Protein AF-A0A317JUU5-F1 (afdb_monomer)

Mean predicted aligned error: 4.16 Å

Solvent-accessible surface area (backbone atoms only — not comparable to full-atom values): 13204 Å² total; per-residue (Å²): 135,85,75,76,88,76,66,63,42,87,88,64,74,76,73,45,77,75,42,81,42,91,98,78,50,71,51,64,58,33,68,69,57,41,52,50,47,73,68,35,84,47,39,35,55,66,60,44,61,77,44,62,86,51,28,52,47,19,38,42,39,46,15,35,92,23,33,45,85,91,53,21,64,66,34,40,47,53,40,50,59,64,52,69,77,58,55,70,67,58,54,49,52,53,37,49,57,53,48,50,60,52,51,77,70,29,74,96,62,73,60,55,52,77,67,38,27,59,32,41,62,38,26,51,51,29,46,74,71,47,29,77,50,23,71,73,39,30,67,29,41,51,38,30,41,75,31,64,58,90,88,51,54,72,70,46,41,58,48,10,20,55,20,38,41,52,50,56,73,32,40,60,93,60,61,70,60,56,44,27,22,56,54,41,51,49,33,63,44,36,62,41,50,17,40,40,46,52,58,43,60,76,44,57,87,77,43,60,86,87,60,53,67,68,60,55,51,50,52,35,48,73,37,40,42,55,72,82,76,86,75,64,40,80,57,132

Secondary structure (DSSP, 8-state):
-PPP-PPPPTTPPPP-S-EEETTTEEE--SHHHHHHHHH-TTEEPPPPPP--TTSHHHHHHHSGGG--HHHHHHHHHHHHHHHHT--HHHHHHHHHHHHHHHHHHSTT---IIIIIITTHHHHHHHHHTT-S-HHHHHHHHHHHHHTTSTT--HHHHHHHHHHHHHHHHHSPS--HHHHHHHHHHHHHHHHHHHHHHHHHHHHHTTS-TTS-HHHHHHHHHHHS-S------EE--

Structure (mmCIF, N/CA/C/O backbone):
data_AF-A0A317JUU5-F1
#
_entry.id   AF-A0A317JUU5-F1
#
loop_
_atom_site.group_PDB
_atom_site.id
_atom_site.type_symbol
_atom_site.label_atom_id
_atom_site.label_alt_id
_atom_site.label_comp_id
_atom_site.label_asym_id
_atom_site.label_entity_id
_atom_site.label_seq_id
_atom_site.pdbx_PDB_ins_code
_atom_site.Cartn_x
_atom_site.Cartn_y
_atom_site.Cartn_z
_atom_site.occupancy
_atom_site.B_iso_or_equiv
_atom_site.auth_seq_id
_atom_site.auth_comp_id
_atom_site.auth_asym_id
_atom_site.auth_atom_id
_atom_site.pdbx_PDB_model_num
ATOM 1 N N . MET A 1 1 ? -31.212 -11.042 9.988 1.00 54.69 1 MET A N 1
ATOM 2 C CA . MET A 1 1 ? -30.231 -9.967 10.254 1.00 54.69 1 MET A CA 1
ATOM 3 C C . MET A 1 1 ? -29.969 -9.266 8.933 1.00 54.69 1 MET A C 1
ATOM 5 O O . MET A 1 1 ? -29.718 -9.971 7.965 1.00 54.69 1 MET A O 1
ATOM 9 N N . SER A 1 2 ? -30.119 -7.942 8.847 1.00 64.50 2 SER A N 1
ATOM 10 C CA . SER A 1 2 ? -29.893 -7.223 7.585 1.00 64.50 2 SER A CA 1
ATOM 11 C C . SER A 1 2 ? -28.465 -6.692 7.558 1.00 64.50 2 SER A C 1
ATOM 13 O O . SER A 1 2 ? -28.100 -5.877 8.401 1.00 64.50 2 SER A O 1
ATOM 15 N N . TRP A 1 3 ? -27.663 -7.175 6.612 1.00 71.88 3 TRP A N 1
ATOM 16 C CA . TRP A 1 3 ? -26.334 -6.636 6.320 1.00 71.88 3 TRP A CA 1
ATOM 17 C C . TRP A 1 3 ? -26.462 -5.182 5.836 1.00 71.88 3 TRP A C 1
ATOM 19 O O . TRP A 1 3 ? -27.463 -4.869 5.175 1.00 71.88 3 TRP A O 1
ATOM 29 N N . PRO A 1 4 ? -25.502 -4.283 6.121 1.00 71.88 4 PRO A N 1
ATOM 30 C CA . PRO A 1 4 ? -25.498 -2.978 5.477 1.00 71.88 4 PRO A CA 1
ATOM 31 C C . PRO A 1 4 ? -25.418 -3.162 3.955 1.00 71.88 4 PRO A C 1
ATOM 33 O O . PRO A 1 4 ? -24.579 -3.908 3.450 1.00 71.88 4 PRO A O 1
ATOM 36 N N . LEU A 1 5 ? -26.299 -2.482 3.216 1.00 81.94 5 LEU A N 1
ATOM 37 C CA . LEU A 1 5 ? -26.213 -2.430 1.758 1.00 81.94 5 LEU A CA 1
ATOM 38 C C . LEU A 1 5 ? -25.008 -1.568 1.373 1.00 81.94 5 LEU A C 1
ATOM 40 O O . LEU A 1 5 ? -25.044 -0.340 1.459 1.00 81.94 5 LEU A O 1
ATOM 44 N N . ILE A 1 6 ? -23.931 -2.226 0.956 1.00 83.25 6 ILE A N 1
ATOM 45 C CA . ILE A 1 6 ? -22.737 -1.567 0.436 1.00 83.25 6 ILE A CA 1
ATOM 46 C C . ILE A 1 6 ? -22.923 -1.397 -1.074 1.00 83.25 6 ILE A C 1
ATOM 48 O O . ILE A 1 6 ? -23.159 -2.358 -1.804 1.00 83.25 6 ILE A O 1
ATOM 52 N N . ALA A 1 7 ? -22.857 -0.157 -1.553 1.00 82.88 7 ALA A N 1
ATOM 53 C CA . ALA A 1 7 ? -22.867 0.116 -2.984 1.00 82.88 7 ALA A CA 1
ATOM 54 C C . ALA A 1 7 ? -21.461 -0.108 -3.570 1.00 82.88 7 ALA A C 1
ATOM 56 O O . ALA A 1 7 ? -20.470 0.160 -2.879 1.00 82.88 7 ALA A O 1
ATOM 57 N N . PRO A 1 8 ? -21.349 -0.542 -4.839 1.00 82.81 8 PRO A N 1
ATOM 58 C CA . PRO A 1 8 ? -20.074 -0.530 -5.541 1.00 82.81 8 PRO A CA 1
ATOM 59 C C . PRO A 1 8 ? -19.427 0.859 -5.515 1.00 82.81 8 PRO A C 1
ATOM 61 O O . PRO A 1 8 ? -20.128 1.876 -5.485 1.00 82.81 8 PRO A O 1
ATOM 64 N N . ALA A 1 9 ? -18.095 0.918 -5.565 1.00 84.19 9 ALA A N 1
ATOM 65 C CA . ALA A 1 9 ? -17.398 2.195 -5.684 1.00 84.19 9 ALA A CA 1
ATOM 66 C C . ALA A 1 9 ? -17.913 2.997 -6.898 1.00 84.19 9 ALA A C 1
ATOM 68 O O . ALA A 1 9 ? -18.157 2.407 -7.957 1.00 84.19 9 ALA A O 1
ATOM 69 N N . PRO A 1 10 ? -18.037 4.333 -6.787 1.00 83.81 10 PRO A N 1
ATOM 70 C CA . PRO A 1 10 ? -18.335 5.180 -7.933 1.00 83.81 10 PRO A CA 1
ATOM 71 C C . PRO A 1 10 ? -17.376 4.900 -9.092 1.00 83.81 10 PRO A C 1
ATOM 73 O O . PRO A 1 10 ? -16.193 4.601 -8.877 1.00 83.81 10 PRO A O 1
ATOM 76 N N . ASP A 1 11 ? -17.905 4.990 -10.311 1.00 86.12 11 ASP A N 1
ATOM 77 C CA . ASP A 1 11 ? -17.185 4.749 -11.567 1.00 86.12 11 ASP A CA 1
ATOM 78 C C . ASP A 1 11 ? -16.677 3.310 -11.754 1.00 86.12 11 ASP A C 1
ATOM 80 O O . ASP A 1 11 ? -15.844 3.056 -12.626 1.00 86.12 11 ASP A O 1
ATOM 84 N N . THR A 1 12 ? -17.165 2.348 -10.959 1.00 84.75 12 THR A N 1
ATOM 85 C CA . THR A 1 12 ? -16.900 0.928 -11.222 1.00 84.75 12 THR A CA 1
ATOM 86 C C . THR A 1 12 ? -17.540 0.557 -12.562 1.00 84.75 12 THR A C 1
ATOM 88 O O . THR A 1 12 ? -18.761 0.672 -12.698 1.00 84.75 12 THR A O 1
ATOM 91 N N . PRO A 1 13 ? -16.755 0.132 -13.567 1.00 85.62 13 PRO A N 1
ATOM 92 C CA . PRO A 1 13 ? -17.302 -0.207 -14.870 1.00 85.62 13 PRO A CA 1
ATOM 93 C C . PRO A 1 13 ? -18.208 -1.441 -14.759 1.00 85.62 13 PRO A C 1
ATOM 95 O O . PRO A 1 13 ? -17.945 -2.324 -13.937 1.00 85.62 13 PRO A O 1
ATOM 98 N N . PRO A 1 14 ? -19.254 -1.551 -15.596 1.00 88.06 14 PRO A N 1
ATOM 99 C CA . PRO A 1 14 ? -20.063 -2.757 -15.631 1.00 88.06 14 PRO A CA 1
ATOM 100 C C . PRO A 1 14 ? -19.197 -3.967 -16.005 1.00 88.06 14 PRO A C 1
ATOM 102 O O . PRO A 1 14 ? -18.319 -3.902 -16.874 1.00 88.06 14 PRO A O 1
ATOM 105 N N . CYS A 1 15 ? -19.462 -5.097 -15.353 1.00 91.31 15 CYS A N 1
ATOM 106 C CA . CYS A 1 15 ? -18.846 -6.365 -15.721 1.00 91.31 15 CYS A CA 1
ATOM 107 C C . CYS A 1 15 ? -19.286 -6.760 -17.138 1.00 91.31 15 CYS A C 1
ATOM 109 O O . CYS A 1 15 ? -20.479 -6.852 -17.424 1.00 91.31 15 CYS A O 1
ATOM 111 N N . GLY A 1 16 ? -18.328 -7.032 -18.020 1.00 94.06 16 GLY A N 1
ATOM 112 C CA . GLY A 1 16 ? -18.577 -7.291 -19.434 1.00 94.06 16 GLY A CA 1
ATOM 113 C C . GLY A 1 16 ? -17.424 -8.045 -20.099 1.00 94.06 16 GLY A C 1
ATOM 114 O O . GLY A 1 16 ? -16.395 -8.277 -19.460 1.00 94.06 16 GLY A O 1
ATOM 115 N N . PRO A 1 17 ? -17.602 -8.487 -21.357 1.00 95.25 17 PRO A N 1
ATOM 116 C CA . PRO A 1 17 ? -16.508 -9.082 -22.121 1.00 95.25 17 PRO A CA 1
ATOM 117 C C . PRO A 1 17 ? -15.354 -8.074 -22.295 1.00 95.25 17 PRO A C 1
ATOM 119 O O . PRO A 1 17 ? -15.594 -6.869 -22.180 1.00 95.25 17 PRO A O 1
ATOM 122 N N . PRO A 1 18 ? -14.122 -8.532 -22.592 1.00 95.81 18 PRO A N 1
ATOM 123 C CA . PRO A 1 18 ? -12.998 -7.639 -22.850 1.00 95.81 18 PRO A CA 1
ATOM 124 C C . PRO A 1 18 ? -13.327 -6.589 -23.917 1.00 95.81 18 PRO A C 1
ATOM 126 O O . PRO A 1 18 ? -13.826 -6.919 -24.993 1.00 95.81 18 PRO A O 1
ATOM 129 N N . VAL A 1 19 ? -13.028 -5.324 -23.620 1.00 96.00 19 VAL A N 1
ATOM 130 C CA . VAL A 1 19 ? -13.284 -4.188 -24.516 1.00 96.00 19 VAL A CA 1
ATOM 131 C C . VAL A 1 19 ? -11.959 -3.656 -25.038 1.00 96.00 19 VAL A C 1
ATOM 133 O O . VAL A 1 19 ? -11.078 -3.304 -24.254 1.00 96.00 19 VAL A O 1
ATOM 136 N N . SER A 1 20 ? -11.817 -3.581 -26.361 1.00 94.94 20 SER A N 1
ATOM 137 C CA . SER A 1 20 ? -10.660 -2.951 -26.993 1.00 94.94 20 SER A CA 1
ATOM 138 C C . SER A 1 20 ? -10.810 -1.430 -26.989 1.00 94.94 20 SER A C 1
ATOM 140 O O . SER A 1 20 ? -11.856 -0.892 -27.352 1.00 94.94 20 SER A O 1
ATOM 142 N N . HIS A 1 21 ? -9.743 -0.742 -26.603 1.00 93.50 21 HIS A N 1
ATOM 143 C CA . HIS A 1 21 ? -9.610 0.703 -26.656 1.00 93.50 21 HIS A CA 1
ATOM 144 C C . HIS A 1 21 ? -8.484 1.052 -27.639 1.00 93.50 21 HIS A C 1
ATOM 146 O O . HIS A 1 21 ? -7.302 0.854 -27.318 1.00 93.50 21 HIS A O 1
ATOM 152 N N . PRO A 1 22 ? -8.823 1.553 -28.842 1.00 91.81 22 PRO A N 1
ATOM 153 C CA . PRO A 1 22 ? -7.832 1.911 -29.849 1.00 91.81 22 PRO A CA 1
ATOM 154 C C . PRO A 1 22 ? -6.751 2.835 -29.277 1.00 91.81 22 PRO A C 1
ATOM 156 O O . PRO A 1 22 ? -7.051 3.856 -28.662 1.00 91.81 22 PRO A O 1
ATOM 159 N N . GLY A 1 23 ? -5.485 2.455 -29.453 1.00 84.81 23 GLY A N 1
ATOM 160 C CA . GLY A 1 23 ? -4.330 3.238 -29.004 1.00 84.81 23 GLY A CA 1
ATOM 161 C C . GLY A 1 23 ? -3.955 3.111 -27.521 1.00 84.81 23 GLY A C 1
ATOM 162 O O . GLY A 1 23 ? -2.889 3.594 -27.148 1.00 84.81 23 GLY A O 1
ATOM 163 N N . THR A 1 24 ? -4.756 2.449 -26.673 1.00 86.50 24 THR A N 1
ATOM 164 C CA . THR A 1 24 ? -4.450 2.311 -25.231 1.00 86.50 24 THR A CA 1
ATOM 165 C C . THR A 1 24 ? -4.405 0.869 -24.726 1.00 86.50 24 THR A C 1
ATOM 167 O O . THR A 1 24 ? -3.630 0.583 -23.810 1.00 86.50 24 THR A O 1
ATOM 170 N N . GLY A 1 25 ? -5.161 -0.056 -25.330 1.00 92.69 25 GLY A N 1
ATOM 171 C CA . GLY A 1 25 ? -5.113 -1.484 -25.005 1.00 92.69 25 GLY A CA 1
ATOM 172 C C . GLY A 1 25 ? -6.495 -2.103 -24.818 1.00 92.69 25 GLY A C 1
ATOM 173 O O . GLY A 1 25 ? -7.400 -1.850 -25.604 1.00 92.69 25 GLY A O 1
ATOM 174 N N . TRP A 1 26 ? -6.651 -2.937 -23.790 1.00 94.94 26 TRP A N 1
ATOM 175 C CA . TRP A 1 26 ? -7.902 -3.628 -23.473 1.00 94.94 26 TRP A CA 1
ATOM 176 C C . TRP A 1 26 ? -8.316 -3.366 -22.026 1.00 94.94 26 TRP A C 1
ATOM 178 O O . 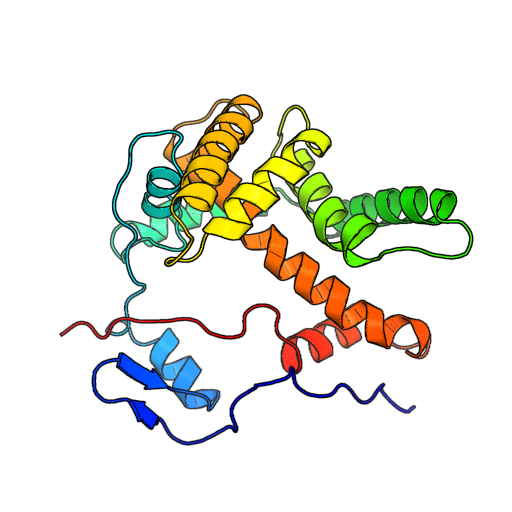TRP A 1 26 ? -7.467 -3.351 -21.134 1.00 94.94 26 TRP A O 1
ATOM 188 N N . SER A 1 27 ? -9.619 -3.219 -21.797 1.00 95.31 27 SER A N 1
ATOM 189 C CA . SER A 1 27 ? -10.224 -3.275 -20.465 1.00 95.31 27 SER A CA 1
ATOM 190 C C . SER A 1 27 ? -10.836 -4.650 -20.236 1.00 95.31 27 SER A C 1
ATOM 192 O O . SER A 1 27 ? -11.546 -5.172 -21.095 1.00 95.31 27 SER A O 1
ATOM 194 N N . VAL A 1 28 ? -10.579 -5.224 -19.062 1.00 96.25 28 VAL A N 1
ATOM 195 C CA . VAL A 1 28 ? -11.043 -6.558 -18.668 1.00 96.25 28 VAL A CA 1
ATOM 196 C C . VAL A 1 28 ? -11.704 -6.450 -17.296 1.00 96.25 28 VAL A C 1
ATOM 198 O O . VAL A 1 28 ? -11.055 -6.019 -16.345 1.00 96.25 28 VAL A O 1
ATOM 201 N N . THR A 1 29 ? -12.993 -6.794 -17.197 1.00 95.19 29 THR A N 1
ATOM 202 C CA . THR A 1 29 ? -13.796 -6.561 -15.975 1.00 95.19 29 THR A CA 1
ATOM 203 C C . THR A 1 29 ? -14.462 -7.814 -15.403 1.00 95.19 29 THR A C 1
ATOM 205 O O . THR A 1 29 ? -14.814 -7.830 -14.226 1.00 95.19 29 THR A O 1
ATOM 208 N N . ARG A 1 30 ? -14.610 -8.900 -16.176 1.00 95.25 30 ARG A N 1
ATOM 209 C CA . ARG A 1 30 ? -15.073 -10.197 -15.653 1.00 95.25 30 ARG A CA 1
ATOM 210 C C . ARG A 1 30 ? -13.984 -10.861 -14.818 1.00 95.25 30 ARG A C 1
ATOM 212 O O . ARG A 1 30 ? -12.845 -10.956 -15.260 1.00 95.25 30 ARG A O 1
ATOM 219 N N . HIS A 1 31 ? -14.358 -11.399 -13.657 1.00 94.12 31 HIS A N 1
ATOM 220 C CA . HIS A 1 31 ? -13.436 -12.094 -12.752 1.00 94.12 31 HIS A CA 1
ATOM 221 C C . HIS A 1 31 ? -12.604 -13.172 -13.466 1.00 94.12 31 HIS A C 1
ATOM 223 O O . HIS A 1 31 ? -11.389 -13.207 -13.313 1.00 94.12 31 HIS A O 1
ATOM 229 N N . THR A 1 32 ? -13.242 -14.011 -14.289 1.00 96.44 32 THR A N 1
ATOM 230 C CA . THR A 1 32 ? -12.571 -15.088 -15.039 1.00 96.44 32 THR A CA 1
ATOM 231 C C . THR A 1 32 ? -11.479 -14.553 -15.960 1.00 96.44 32 THR A C 1
ATOM 233 O O . THR A 1 32 ? -10.369 -15.075 -15.970 1.00 96.44 32 THR A O 1
ATOM 236 N N . ASP A 1 33 ? -11.781 -13.478 -16.685 1.00 96.88 33 ASP A N 1
ATOM 237 C CA . ASP A 1 33 ? -10.895 -12.896 -17.688 1.00 96.88 33 ASP A CA 1
ATOM 238 C C . ASP A 1 33 ? -9.754 -12.126 -17.008 1.00 96.88 33 ASP A C 1
ATOM 240 O O . ASP A 1 33 ? -8.604 -12.209 -17.435 1.00 96.88 33 ASP A O 1
ATOM 244 N N . VAL A 1 34 ? -10.044 -11.437 -15.896 1.00 96.31 34 VAL A N 1
ATOM 245 C CA . VAL A 1 34 ? -9.023 -10.805 -15.049 1.00 96.31 34 VAL A CA 1
ATOM 246 C C . VAL A 1 34 ? -8.066 -11.863 -14.500 1.00 96.31 34 VAL A C 1
ATOM 248 O O . VAL A 1 34 ? -6.855 -11.700 -14.622 1.00 96.31 34 VAL A O 1
ATOM 251 N N . CYS A 1 35 ? -8.574 -12.965 -13.939 1.00 97.19 35 CYS A N 1
ATOM 252 C CA . CYS A 1 35 ? -7.736 -14.062 -13.455 1.00 97.19 35 CYS A CA 1
ATOM 253 C C . CYS A 1 35 ? -6.881 -14.668 -14.573 1.00 97.19 35 CYS A C 1
ATOM 255 O O . CYS A 1 35 ? -5.695 -14.907 -14.352 1.00 97.19 35 CYS A O 1
ATOM 257 N N . ALA A 1 36 ? -7.448 -14.865 -15.767 1.00 96.94 36 ALA A N 1
ATOM 258 C CA . ALA A 1 36 ? -6.712 -15.376 -16.918 1.00 96.94 36 ALA A CA 1
ATOM 259 C C . ALA A 1 36 ? -5.552 -14.443 -17.306 1.00 96.94 36 ALA A C 1
ATOM 261 O O . ALA A 1 36 ? -4.420 -14.899 -17.427 1.00 96.94 36 ALA A O 1
ATOM 262 N N . VAL A 1 37 ? -5.799 -13.132 -17.404 1.00 96.50 37 VAL A N 1
ATOM 263 C CA . VAL A 1 37 ? -4.759 -12.129 -17.701 1.00 96.50 37 VAL A CA 1
ATOM 264 C C . VAL A 1 37 ? -3.694 -12.060 -16.605 1.00 96.50 37 VAL A C 1
ATOM 266 O O . VAL A 1 37 ? -2.516 -11.901 -16.903 1.00 96.50 37 VAL A O 1
ATOM 269 N N . LEU A 1 38 ? -4.077 -12.163 -15.329 1.00 95.12 38 LEU A N 1
ATOM 270 C CA . LEU A 1 38 ? -3.127 -12.101 -14.214 1.00 95.12 38 LEU A CA 1
ATOM 271 C C . LEU A 1 38 ? -2.245 -13.352 -14.097 1.00 95.12 38 LEU A C 1
ATOM 273 O O . LEU A 1 38 ? -1.152 -13.249 -13.541 1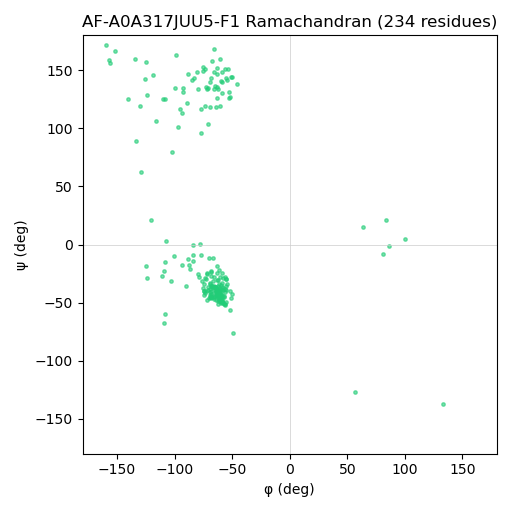.00 95.12 38 LEU A O 1
ATOM 277 N N . ALA A 1 39 ? -2.717 -14.499 -14.587 1.00 95.12 39 ALA A N 1
ATOM 278 C CA . ALA A 1 39 ? -1.987 -15.764 -14.579 1.00 95.12 39 ALA A CA 1
ATOM 279 C C . ALA A 1 39 ? -1.189 -16.021 -15.870 1.00 95.12 39 ALA A C 1
ATOM 281 O O . ALA A 1 39 ? -0.296 -16.867 -15.865 1.00 95.12 39 ALA A O 1
ATOM 282 N N . ASP A 1 40 ? -1.497 -15.323 -16.969 1.00 94.81 40 ASP A N 1
ATOM 283 C CA . ASP A 1 40 ? -0.810 -15.507 -18.248 1.00 94.81 40 ASP A CA 1
ATOM 284 C C . ASP A 1 40 ? 0.608 -14.900 -18.203 1.00 94.81 40 ASP A C 1
ATOM 286 O O . ASP A 1 40 ? 0.747 -13.684 -18.034 1.00 94.81 40 ASP A O 1
ATOM 290 N N . PRO A 1 41 ? 1.681 -15.693 -18.399 1.00 90.62 41 PRO A N 1
ATOM 291 C CA . PRO A 1 41 ? 3.052 -15.182 -18.392 1.00 90.62 41 PRO A CA 1
ATOM 292 C C . PRO A 1 41 ? 3.335 -14.174 -19.516 1.00 90.62 41 PRO A C 1
ATOM 294 O O . PRO A 1 41 ? 4.279 -13.394 -19.402 1.00 90.62 41 PRO A O 1
ATOM 297 N N . ARG A 1 42 ? 2.514 -14.139 -20.575 1.00 92.88 42 ARG A N 1
ATOM 298 C CA . ARG A 1 42 ? 2.597 -13.138 -21.651 1.00 92.88 42 ARG A CA 1
ATOM 299 C C . ARG A 1 42 ? 2.025 -11.785 -21.239 1.00 92.88 42 ARG A C 1
ATOM 301 O O . ARG A 1 42 ? 2.137 -10.818 -21.979 1.00 92.88 42 ARG A O 1
ATOM 308 N N . CYS A 1 43 ? 1.368 -11.695 -20.088 1.00 93.81 43 CYS A N 1
ATOM 309 C CA . CYS A 1 43 ? 0.843 -10.456 -19.533 1.00 93.81 43 CYS A CA 1
ATOM 310 C C . CYS A 1 43 ? 1.777 -9.967 -18.423 1.00 93.81 43 CYS A C 1
ATOM 312 O O . CYS A 1 43 ? 1.524 -10.136 -17.230 1.00 93.81 43 CYS A O 1
ATOM 314 N N . ALA A 1 44 ? 2.874 -9.329 -18.828 1.00 91.81 44 ALA A N 1
ATOM 315 C CA . ALA A 1 44 ? 3.922 -8.873 -17.929 1.00 91.81 44 ALA A CA 1
ATOM 316 C C . ALA A 1 44 ? 3.521 -7.620 -17.135 1.00 91.81 44 ALA A C 1
ATOM 318 O O . ALA A 1 44 ? 2.719 -6.784 -17.568 1.00 91.81 44 ALA A O 1
ATOM 319 N N . VAL A 1 45 ? 4.118 -7.458 -15.956 1.00 90.62 45 VAL A N 1
ATOM 320 C CA . VAL A 1 45 ? 4.045 -6.207 -15.194 1.00 90.62 45 VAL A CA 1
ATOM 321 C C . VAL A 1 45 ? 4.903 -5.146 -15.903 1.00 90.62 45 VAL A C 1
ATOM 323 O O . VAL A 1 45 ? 6.035 -5.449 -16.274 1.00 90.62 45 VAL A O 1
ATOM 326 N N . PRO A 1 46 ? 4.410 -3.906 -16.097 1.00 88.62 46 PRO A N 1
ATOM 327 C CA . PRO A 1 46 ? 5.242 -2.827 -16.620 1.00 88.62 46 PRO A CA 1
ATOM 328 C C . PRO A 1 46 ? 6.430 -2.544 -15.689 1.00 88.62 46 PRO A C 1
ATOM 330 O O . PRO A 1 46 ? 6.229 -2.146 -14.537 1.00 88.62 46 PRO A O 1
ATOM 333 N N . SER A 1 47 ? 7.652 -2.714 -16.197 1.00 89.12 47 SER A N 1
ATOM 334 C CA . SER A 1 47 ? 8.866 -2.397 -15.444 1.00 89.12 47 SER A CA 1
ATOM 335 C C . SER A 1 47 ? 9.026 -0.891 -15.253 1.00 89.12 47 SER A C 1
ATOM 337 O O . SER A 1 47 ? 8.780 -0.105 -16.170 1.00 89.12 47 SER A O 1
ATOM 339 N N . ALA A 1 48 ? 9.463 -0.480 -14.065 1.00 90.81 48 ALA A N 1
ATOM 340 C CA . ALA A 1 48 ? 9.852 0.904 -13.821 1.00 90.81 48 ALA A CA 1
ATOM 341 C C . ALA A 1 48 ? 11.304 1.146 -14.273 1.00 90.81 48 ALA A C 1
ATOM 343 O O . ALA A 1 48 ? 12.142 0.259 -14.094 1.00 90.81 48 ALA A O 1
ATOM 344 N N . PRO A 1 49 ? 11.625 2.331 -14.829 1.00 87.44 49 PRO A N 1
ATOM 345 C CA . PRO A 1 49 ? 13.001 2.674 -15.167 1.00 87.44 49 PRO A CA 1
ATOM 346 C C . PRO A 1 49 ? 13.872 2.734 -13.909 1.00 87.44 49 PRO A C 1
ATOM 348 O O . PRO A 1 49 ? 13.394 3.050 -12.816 1.00 87.44 49 PRO A O 1
ATOM 351 N N . GLU A 1 50 ? 15.161 2.454 -14.078 1.00 89.19 50 GLU A N 1
ATOM 352 C CA . GLU A 1 50 ? 16.145 2.616 -13.010 1.00 89.19 50 GLU A CA 1
ATOM 353 C C . GLU A 1 50 ? 16.344 4.105 -12.670 1.00 89.19 50 GLU A C 1
ATOM 355 O O . GLU A 1 50 ? 16.045 5.003 -13.462 1.00 89.19 50 GLU A O 1
ATOM 360 N N . GLY A 1 51 ? 16.841 4.383 -11.466 1.00 93.94 51 GLY A N 1
ATOM 361 C CA . GLY A 1 51 ? 17.071 5.743 -10.990 1.00 93.94 51 GLY A CA 1
ATOM 362 C C . GLY A 1 51 ? 18.210 5.818 -9.983 1.00 93.94 51 GLY A C 1
ATOM 363 O O . GLY A 1 51 ? 18.657 4.803 -9.448 1.00 93.94 51 GLY A O 1
ATOM 364 N N . ARG A 1 52 ? 18.669 7.043 -9.703 1.00 95.56 52 ARG A N 1
ATOM 365 C CA . ARG A 1 52 ? 19.705 7.300 -8.693 1.00 95.56 52 ARG A CA 1
ATOM 366 C C . ARG A 1 52 ? 19.208 6.870 -7.302 1.00 95.56 52 ARG A C 1
ATOM 368 O O . ARG A 1 52 ? 18.090 7.255 -6.950 1.00 95.56 52 ARG A O 1
ATOM 375 N N . PRO A 1 53 ? 20.011 6.150 -6.494 1.00 94.44 53 PRO A N 1
ATOM 376 C CA . PRO A 1 53 ? 19.663 5.813 -5.115 1.00 94.44 53 PRO A CA 1
ATOM 377 C C . PRO A 1 53 ? 19.112 7.005 -4.327 1.00 94.44 53 PRO A C 1
ATOM 379 O O . PRO A 1 53 ? 19.615 8.120 -4.457 1.00 94.44 53 PRO A O 1
ATOM 382 N N . GLY A 1 54 ? 18.060 6.766 -3.543 1.00 95.56 54 GLY A N 1
ATOM 383 C CA . GLY A 1 54 ? 17.359 7.812 -2.792 1.00 95.56 54 GLY A CA 1
ATOM 384 C C . GLY A 1 54 ? 16.264 8.556 -3.555 1.00 95.56 54 GLY A C 1
ATOM 385 O O . GLY A 1 54 ? 15.593 9.386 -2.964 1.00 95.56 54 GLY A O 1
ATOM 386 N N . THR A 1 55 ? 16.021 8.240 -4.829 1.00 97.88 55 THR A N 1
ATOM 387 C CA . THR A 1 55 ? 14.919 8.833 -5.612 1.00 97.88 55 THR A CA 1
ATOM 388 C C . THR A 1 55 ? 13.693 7.920 -5.686 1.00 97.88 55 THR A C 1
ATOM 390 O O . THR A 1 55 ? 13.775 6.705 -5.485 1.00 97.88 55 THR A O 1
ATOM 393 N N . LEU A 1 56 ? 12.542 8.482 -6.056 1.00 97.94 56 LEU A N 1
ATOM 394 C CA . LEU A 1 56 ? 11.329 7.733 -6.378 1.00 97.94 56 LEU A CA 1
ATOM 395 C C . LEU A 1 56 ? 11.550 6.777 -7.559 1.00 97.94 56 LEU A C 1
ATOM 397 O O . LEU A 1 56 ? 11.024 5.663 -7.553 1.00 97.94 56 LEU A O 1
ATOM 401 N N . ALA A 1 57 ? 12.318 7.199 -8.568 1.00 97.00 57 ALA A N 1
ATOM 402 C CA . ALA A 1 57 ? 12.668 6.350 -9.707 1.00 97.00 57 ALA A CA 1
ATOM 403 C C . ALA A 1 57 ? 13.457 5.116 -9.249 1.00 97.00 57 ALA A C 1
ATOM 405 O O . ALA A 1 57 ? 13.093 3.994 -9.589 1.00 97.00 57 ALA A O 1
ATOM 406 N N . TRP A 1 58 ? 14.456 5.311 -8.385 1.00 97.81 58 TRP A N 1
ATOM 407 C CA . TRP A 1 58 ? 15.194 4.208 -7.773 1.00 97.81 58 TRP A CA 1
ATOM 408 C C . TRP A 1 58 ? 14.297 3.279 -6.959 1.00 97.81 58 TRP A C 1
ATOM 410 O O . TRP A 1 58 ? 14.363 2.064 -7.145 1.00 97.81 58 TRP A O 1
ATOM 420 N N . LEU A 1 59 ? 13.431 3.829 -6.101 1.00 97.94 59 LEU A N 1
ATOM 421 C CA . LEU A 1 59 ? 12.514 3.018 -5.303 1.00 97.94 59 LEU A CA 1
ATOM 422 C C . LEU A 1 59 ? 11.659 2.130 -6.216 1.00 97.94 59 LEU A C 1
ATOM 424 O O . LEU A 1 59 ? 11.625 0.915 -6.039 1.00 97.94 59 LEU A O 1
ATOM 428 N N . ARG A 1 60 ? 11.019 2.716 -7.233 1.00 97.19 60 ARG A N 1
ATOM 429 C CA . ARG A 1 60 ? 10.186 1.977 -8.191 1.00 97.19 60 ARG A CA 1
ATOM 430 C C . ARG A 1 60 ? 10.979 0.926 -8.961 1.00 97.19 60 ARG A C 1
ATOM 432 O O . ARG A 1 60 ? 10.527 -0.207 -9.046 1.00 97.19 60 ARG A O 1
ATOM 439 N N . GLY A 1 61 ? 12.156 1.279 -9.474 1.00 95.88 61 GLY A N 1
ATOM 440 C CA . GLY A 1 61 ? 13.024 0.366 -10.219 1.00 95.88 61 GLY A CA 1
ATOM 441 C C . GLY A 1 61 ? 13.611 -0.774 -9.376 1.00 95.88 61 GLY A C 1
ATOM 442 O O . GLY A 1 61 ? 14.146 -1.730 -9.939 1.00 95.88 61 GLY A O 1
ATOM 443 N N . THR A 1 62 ? 13.500 -0.713 -8.043 1.00 96.81 62 THR A N 1
ATOM 444 C CA . THR A 1 62 ? 14.114 -1.677 -7.110 1.00 96.81 62 THR A CA 1
ATOM 445 C C . THR A 1 62 ? 13.100 -2.564 -6.379 1.00 96.81 62 THR A C 1
ATOM 447 O O . THR A 1 62 ? 13.420 -3.693 -6.014 1.00 96.81 62 THR A O 1
ATOM 450 N N . VAL A 1 63 ? 11.862 -2.108 -6.177 1.00 96.88 63 VAL A N 1
ATOM 451 C CA . VAL A 1 63 ? 10.822 -2.918 -5.517 1.00 96.88 63 VAL A CA 1
ATOM 452 C C . VAL A 1 63 ? 10.287 -4.030 -6.419 1.00 96.88 63 VAL A C 1
ATOM 454 O O . VAL A 1 63 ? 10.185 -3.863 -7.632 1.00 96.88 63 VAL A O 1
ATOM 457 N N . SER A 1 64 ? 9.837 -5.129 -5.811 1.00 95.88 64 SER A N 1
ATOM 458 C CA . SER A 1 64 ? 9.193 -6.245 -6.523 1.00 95.88 64 SER A CA 1
ATOM 459 C C . SER A 1 64 ? 7.982 -5.829 -7.370 1.00 95.88 64 SER A C 1
ATOM 461 O O . SER A 1 64 ? 7.784 -6.358 -8.460 1.00 95.88 64 SER A O 1
ATOM 463 N N . ARG A 1 65 ? 7.186 -4.849 -6.915 1.00 93.88 65 ARG A N 1
ATOM 464 C CA . ARG A 1 65 ? 5.933 -4.418 -7.571 1.00 93.88 65 ARG A CA 1
ATOM 465 C C . ARG A 1 65 ? 6.094 -3.992 -9.033 1.00 93.88 65 ARG A C 1
ATOM 467 O O . ARG A 1 65 ? 5.126 -4.090 -9.782 1.00 93.88 65 ARG A O 1
ATOM 474 N N . PHE A 1 66 ? 7.268 -3.496 -9.417 1.00 93.81 66 PHE A N 1
ATOM 475 C CA . PHE A 1 66 ? 7.570 -3.053 -10.783 1.00 93.81 66 PHE A CA 1
ATOM 476 C C . PHE A 1 66 ? 8.744 -3.831 -11.391 1.00 93.81 66 PHE A C 1
ATOM 478 O O . PHE A 1 66 ? 9.412 -3.339 -12.298 1.00 93.81 66 PHE A O 1
ATOM 485 N N . SER A 1 67 ? 9.036 -5.019 -10.864 1.00 92.81 67 SER A N 1
ATOM 486 C CA . SER A 1 67 ? 10.091 -5.879 -11.384 1.00 92.81 67 SER A CA 1
ATOM 487 C C . SER A 1 67 ? 9.609 -6.739 -12.539 1.00 92.81 67 SER A C 1
ATOM 489 O O . SER A 1 67 ? 8.509 -7.290 -12.499 1.00 92.81 67 SER A O 1
ATOM 491 N N . GLY A 1 68 ? 10.492 -6.909 -13.522 1.00 88.38 68 GLY A N 1
ATOM 492 C CA . GLY A 1 68 ? 10.374 -7.955 -14.529 1.00 88.38 68 GLY A CA 1
ATOM 493 C C . GLY A 1 68 ? 10.519 -9.363 -13.930 1.00 88.38 68 GLY A C 1
ATOM 494 O O . GLY A 1 68 ? 10.921 -9.511 -12.768 1.00 88.38 68 GLY A O 1
ATOM 495 N N . PRO A 1 69 ? 10.183 -10.406 -14.708 1.00 87.12 69 PRO A N 1
ATOM 496 C CA . PRO A 1 69 ? 10.155 -11.793 -14.238 1.00 87.12 69 PRO A CA 1
ATOM 497 C C . PRO A 1 69 ? 11.517 -12.305 -13.743 1.00 87.12 69 PRO A C 1
ATOM 499 O O . PRO A 1 69 ? 11.558 -13.141 -12.847 1.00 87.12 69 PRO A O 1
ATOM 502 N N . ASP A 1 70 ? 12.612 -11.768 -14.277 1.00 90.81 70 ASP A N 1
ATOM 503 C CA . ASP A 1 70 ? 14.000 -12.106 -13.952 1.00 90.81 70 ASP A CA 1
ATOM 504 C C . ASP A 1 70 ? 14.432 -11.661 -12.545 1.00 90.81 70 ASP A C 1
ATOM 506 O O . ASP A 1 70 ? 15.208 -12.353 -11.898 1.00 90.81 70 ASP A O 1
ATOM 510 N N . ARG A 1 71 ? 13.914 -10.529 -12.049 1.00 93.06 71 ARG A N 1
ATOM 511 C CA . ARG A 1 71 ? 14.265 -9.973 -10.722 1.00 93.06 71 ARG A CA 1
ATOM 512 C C . ARG A 1 71 ? 13.148 -10.102 -9.686 1.00 93.06 71 ARG A C 1
ATOM 514 O O . ARG A 1 71 ? 13.368 -9.887 -8.494 1.00 93.06 71 ARG A O 1
ATOM 521 N N . HIS A 1 72 ? 11.922 -10.387 -10.126 1.00 94.75 72 HIS A N 1
ATOM 522 C CA . HIS A 1 72 ? 10.743 -10.347 -9.262 1.00 94.75 72 HIS A CA 1
ATOM 523 C C . HIS A 1 72 ? 10.816 -11.358 -8.114 1.00 94.75 72 HIS A C 1
ATOM 525 O O . HIS A 1 72 ? 10.461 -11.002 -6.990 1.00 94.75 72 HIS A O 1
ATOM 531 N N . ALA A 1 73 ? 11.266 -12.590 -8.372 1.00 96.06 73 ALA A N 1
ATOM 532 C CA . ALA A 1 73 ? 11.309 -13.643 -7.357 1.00 96.06 73 ALA A CA 1
ATOM 533 C C . ALA A 1 73 ? 12.180 -13.240 -6.153 1.00 96.06 73 ALA A C 1
ATOM 535 O O . ALA A 1 73 ? 11.697 -13.260 -5.018 1.00 96.06 73 ALA A O 1
ATOM 536 N N . ASP A 1 74 ? 13.400 -12.769 -6.413 1.00 97.06 74 ASP A N 1
ATOM 537 C CA . ASP A 1 74 ? 14.360 -12.376 -5.376 1.00 97.06 74 ASP A CA 1
ATOM 538 C C . ASP A 1 74 ? 13.872 -11.156 -4.586 1.00 97.06 74 ASP A C 1
ATOM 540 O O . ASP A 1 74 ? 13.838 -11.157 -3.353 1.00 97.06 74 ASP A O 1
ATOM 544 N N . ARG A 1 75 ? 13.372 -10.127 -5.278 1.00 97.44 75 ARG A N 1
ATOM 545 C CA . ARG A 1 75 ? 12.824 -8.925 -4.625 1.00 97.44 75 ARG A CA 1
ATOM 546 C C . ARG A 1 75 ? 11.563 -9.219 -3.825 1.00 97.44 75 ARG A C 1
ATOM 548 O O . ARG A 1 75 ? 11.355 -8.657 -2.749 1.00 97.44 75 ARG A O 1
ATOM 555 N N . ARG A 1 76 ? 10.708 -10.120 -4.319 1.00 97.44 76 ARG A N 1
ATOM 556 C CA . ARG A 1 76 ? 9.534 -10.589 -3.578 1.00 97.44 76 ARG A CA 1
ATOM 557 C C . ARG A 1 76 ? 9.961 -11.335 -2.319 1.00 97.44 76 ARG A C 1
ATOM 559 O O . ARG A 1 76 ? 9.336 -11.122 -1.282 1.00 97.44 76 ARG A O 1
ATOM 566 N N . ALA A 1 77 ? 11.006 -12.160 -2.383 1.00 98.06 77 ALA A N 1
ATOM 567 C CA . ALA A 1 77 ? 11.512 -12.886 -1.223 1.00 98.06 77 ALA A CA 1
ATOM 568 C C . ALA A 1 77 ? 11.937 -11.935 -0.093 1.00 98.06 77 ALA A C 1
ATOM 570 O O . ALA A 1 77 ? 11.600 -12.189 1.060 1.00 98.06 77 ALA A O 1
ATOM 571 N N . ILE A 1 78 ? 12.558 -10.793 -0.413 1.00 97.69 78 ILE A N 1
ATOM 572 C CA . ILE A 1 78 ? 12.896 -9.753 0.576 1.00 97.69 78 ILE A CA 1
ATOM 573 C C . ILE A 1 78 ? 11.643 -9.234 1.294 1.00 97.69 78 ILE A C 1
ATOM 575 O O . ILE A 1 78 ? 11.613 -9.160 2.524 1.00 97.69 78 ILE A O 1
ATOM 579 N N . GLY A 1 79 ? 10.603 -8.872 0.535 1.00 96.38 79 GLY A N 1
ATOM 580 C CA . GLY A 1 79 ? 9.347 -8.382 1.105 1.00 96.38 79 GLY A CA 1
ATOM 581 C C . GLY A 1 79 ? 8.644 -9.441 1.957 1.00 96.38 79 GLY A C 1
ATOM 582 O O . GLY A 1 79 ? 8.204 -9.147 3.063 1.00 96.38 79 GLY A O 1
ATOM 583 N N . VAL A 1 80 ? 8.592 -10.686 1.478 1.00 97.56 80 VAL A N 1
ATOM 584 C CA . VAL A 1 80 ? 8.005 -11.814 2.218 1.00 97.56 80 VAL A CA 1
ATOM 585 C C . VAL A 1 80 ? 8.774 -12.090 3.506 1.00 97.56 80 VAL A C 1
ATOM 587 O O . VAL A 1 80 ? 8.146 -12.262 4.543 1.00 97.56 80 VAL A O 1
ATOM 590 N N . ALA A 1 81 ? 10.107 -12.071 3.477 1.00 96.50 81 ALA A N 1
ATOM 591 C CA . ALA A 1 81 ? 10.926 -12.253 4.671 1.00 96.50 81 ALA A CA 1
ATOM 592 C C . ALA A 1 81 ? 10.693 -11.139 5.704 1.00 96.50 81 ALA A C 1
ATOM 594 O O . ALA A 1 81 ? 10.597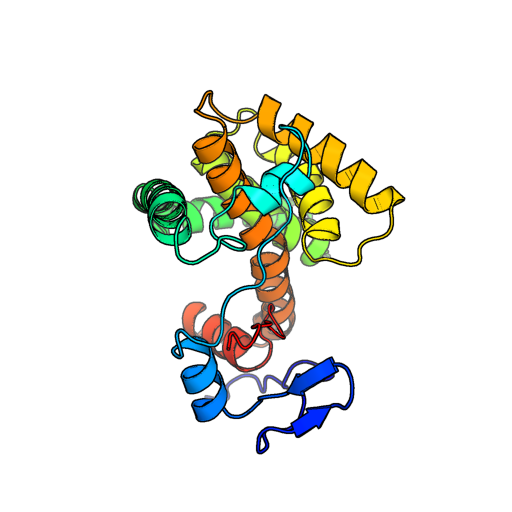 -11.420 6.895 1.00 96.50 81 ALA A O 1
ATOM 595 N N . ALA A 1 82 ? 10.542 -9.885 5.259 1.00 94.75 82 ALA A N 1
ATOM 596 C CA . ALA A 1 82 ? 10.200 -8.776 6.150 1.00 94.75 82 ALA A CA 1
ATOM 597 C C . ALA A 1 82 ? 8.804 -8.936 6.782 1.00 94.75 82 ALA A C 1
ATOM 599 O O . ALA A 1 82 ? 8.622 -8.586 7.944 1.00 94.75 82 ALA A O 1
ATOM 600 N N . LEU A 1 83 ? 7.832 -9.478 6.040 1.00 94.94 83 LEU A N 1
ATOM 601 C CA . LEU A 1 83 ? 6.475 -9.724 6.539 1.00 94.94 83 LEU A CA 1
ATOM 602 C C . LEU A 1 83 ? 6.366 -10.982 7.413 1.00 94.94 83 LEU A C 1
ATOM 604 O O . LEU A 1 83 ? 5.507 -11.029 8.285 1.00 94.94 83 LEU A O 1
ATOM 608 N N . ALA A 1 84 ? 7.217 -11.988 7.204 1.00 95.00 84 ALA A N 1
ATOM 609 C CA . ALA A 1 84 ? 7.181 -13.249 7.948 1.00 95.00 84 ALA A CA 1
ATOM 610 C C . ALA A 1 84 ? 7.455 -13.072 9.451 1.00 95.00 84 ALA A C 1
ATOM 612 O O . ALA A 1 84 ? 7.025 -13.898 10.249 1.00 95.00 84 ALA A O 1
ATOM 613 N N . GLY A 1 85 ? 8.157 -12.001 9.831 1.00 87.00 85 GLY A N 1
ATOM 614 C CA . GLY A 1 85 ? 8.403 -11.647 11.230 1.00 87.00 85 GLY A CA 1
ATOM 615 C C . GLY A 1 85 ? 7.273 -10.859 11.901 1.00 87.00 85 GLY A C 1
ATOM 616 O O . GLY A 1 85 ? 7.425 -10.490 13.060 1.00 87.00 85 GLY A O 1
ATOM 617 N N . LEU A 1 86 ? 6.180 -10.554 11.194 1.00 91.62 86 LEU A N 1
ATOM 618 C CA . LEU A 1 86 ? 5.061 -9.784 11.738 1.00 91.62 86 LEU A CA 1
ATOM 619 C C . LEU A 1 86 ? 3.986 -10.712 12.310 1.00 91.62 86 LEU A C 1
ATOM 621 O O . LEU A 1 86 ? 3.513 -11.605 11.608 1.00 91.62 86 LEU A O 1
ATOM 625 N N . ASP A 1 87 ? 3.523 -10.436 13.532 1.00 93.19 87 ASP A N 1
ATOM 626 C CA . ASP A 1 87 ? 2.305 -11.041 14.082 1.00 93.19 87 ASP A CA 1
ATOM 627 C C . ASP A 1 87 ? 1.084 -10.133 13.816 1.00 93.19 87 ASP A C 1
ATOM 629 O O . ASP A 1 87 ? 0.968 -9.048 14.402 1.00 93.19 87 ASP A O 1
ATOM 633 N N . PRO A 1 88 ? 0.118 -10.550 12.972 1.00 92.44 88 PRO A N 1
ATOM 634 C CA . PRO A 1 88 ? -1.096 -9.778 12.721 1.00 92.44 88 PRO A CA 1
ATOM 635 C C . PRO A 1 88 ? -1.899 -9.420 13.982 1.00 92.44 88 PRO A C 1
ATOM 637 O O . PRO A 1 88 ? -2.583 -8.392 13.988 1.00 92.44 88 PRO A O 1
ATOM 640 N N . ALA A 1 89 ? -1.855 -10.238 15.039 1.00 95.31 89 ALA A N 1
ATOM 641 C CA . ALA A 1 89 ? -2.528 -9.942 16.302 1.00 95.31 89 ALA A CA 1
ATOM 642 C C . ALA A 1 89 ? -1.867 -8.762 17.026 1.00 95.31 89 ALA A C 1
ATOM 644 O O . ALA A 1 89 ? -2.564 -7.854 17.487 1.00 95.31 89 ALA A O 1
ATOM 645 N N . GLU A 1 90 ? -0.536 -8.715 17.050 1.00 96.44 90 GLU A N 1
ATOM 646 C CA . GLU A 1 90 ? 0.214 -7.616 17.657 1.00 96.44 90 GLU A CA 1
ATOM 647 C C . GLU A 1 90 ? 0.066 -6.315 16.865 1.00 96.44 90 GLU A C 1
ATOM 649 O O . GLU A 1 90 ? -0.139 -5.253 17.461 1.00 96.44 90 GLU A O 1
ATOM 654 N N . LEU A 1 91 ? 0.081 -6.379 15.527 1.00 95.69 91 LEU A N 1
ATOM 655 C CA . LEU A 1 91 ? -0.204 -5.214 14.682 1.00 95.69 91 LEU A CA 1
ATOM 656 C C . LEU A 1 91 ? -1.621 -4.683 14.929 1.00 95.69 91 LEU A C 1
ATOM 658 O O . LEU A 1 91 ? -1.806 -3.470 15.058 1.00 95.69 91 LEU A O 1
ATOM 662 N N . ARG A 1 92 ? -2.615 -5.574 15.045 1.00 95.56 92 ARG A N 1
ATOM 663 C CA . ARG A 1 92 ? -3.998 -5.195 15.365 1.00 95.56 92 ARG A CA 1
ATOM 664 C C . ARG A 1 92 ? -4.084 -4.513 16.728 1.00 95.56 92 ARG A C 1
ATOM 666 O O . ARG A 1 92 ? -4.679 -3.444 16.824 1.00 95.56 92 ARG A O 1
ATOM 673 N N . ALA A 1 93 ? -3.463 -5.088 17.756 1.00 97.69 93 ALA A N 1
ATOM 674 C CA . ALA A 1 93 ? -3.453 -4.509 19.097 1.00 97.69 93 ALA A CA 1
ATOM 675 C C . ALA A 1 93 ? -2.737 -3.144 19.127 1.00 97.69 93 ALA A C 1
ATOM 677 O O . ALA A 1 93 ? -3.198 -2.208 19.778 1.00 97.69 93 ALA A O 1
ATOM 678 N N . ALA A 1 94 ? -1.630 -2.997 18.393 1.00 97.94 94 ALA A N 1
ATOM 679 C CA . ALA A 1 94 ? -0.900 -1.736 18.282 1.00 97.94 94 ALA A CA 1
ATOM 680 C C . ALA A 1 94 ? -1.685 -0.650 17.529 1.00 97.94 94 ALA A C 1
ATOM 682 O O . ALA A 1 94 ? -1.586 0.525 17.887 1.00 97.94 94 ALA A O 1
ATOM 683 N N . ALA A 1 95 ? -2.449 -1.027 16.501 1.00 97.81 95 ALA A N 1
ATOM 684 C CA . ALA A 1 95 ? -3.345 -0.120 15.795 1.00 97.81 95 ALA A CA 1
ATOM 685 C C . ALA A 1 95 ? -4.515 0.314 16.688 1.00 97.81 95 ALA A C 1
ATOM 687 O O . ALA A 1 95 ? -4.774 1.509 16.783 1.00 97.81 95 ALA A O 1
ATOM 688 N N . ALA A 1 96 ? -5.149 -0.626 17.401 1.00 97.62 96 ALA A N 1
ATOM 689 C CA . ALA A 1 96 ? -6.251 -0.343 18.322 1.00 97.62 96 ALA A CA 1
ATOM 690 C C . ALA A 1 96 ? -5.851 0.681 19.395 1.00 97.62 96 ALA A C 1
ATOM 692 O O . ALA A 1 96 ? -6.477 1.733 19.483 1.00 97.62 96 ALA A O 1
ATOM 693 N N . ARG A 1 97 ? -4.729 0.457 20.097 1.00 98.06 97 ARG A N 1
ATOM 694 C CA . ARG A 1 97 ? -4.217 1.401 21.110 1.00 98.06 97 ARG A CA 1
ATOM 695 C C . ARG A 1 97 ? -3.985 2.807 20.555 1.00 98.06 97 ARG A C 1
ATOM 697 O O . ARG A 1 97 ? -4.271 3.800 21.214 1.00 98.06 97 ARG A O 1
ATOM 704 N N . ARG A 1 98 ? -3.444 2.919 19.338 1.00 97.44 98 ARG A N 1
ATOM 705 C CA . ARG A 1 98 ? -3.227 4.227 18.694 1.00 97.44 98 ARG A CA 1
ATOM 706 C C . ARG A 1 98 ? -4.539 4.892 18.294 1.00 97.44 98 ARG A C 1
ATOM 708 O O . ARG A 1 98 ? -4.662 6.106 18.418 1.00 97.44 98 ARG A O 1
ATOM 715 N N . THR A 1 99 ? -5.501 4.112 17.814 1.00 96.81 99 THR A N 1
ATOM 716 C CA . THR A 1 99 ? -6.839 4.602 17.490 1.00 96.81 99 THR A CA 1
ATOM 717 C C . THR A 1 99 ? -7.569 5.095 18.737 1.00 96.81 99 THR A C 1
ATOM 719 O O . THR A 1 99 ? -8.117 6.188 18.684 1.00 96.81 99 THR A O 1
ATOM 722 N N . GLU A 1 100 ? -7.516 4.365 19.854 1.00 96.50 100 GLU A N 1
ATOM 723 C CA . GLU A 1 100 ? -8.077 4.780 21.152 1.00 96.50 100 GLU A CA 1
ATOM 724 C C . GLU A 1 100 ? -7.514 6.135 21.594 1.00 96.50 100 GLU A C 1
ATOM 726 O O . GLU A 1 100 ? -8.271 7.066 21.837 1.00 96.50 100 GLU A O 1
ATOM 731 N N . VAL A 1 101 ? -6.188 6.304 21.550 1.00 95.75 101 VAL A N 1
ATOM 732 C CA . VAL A 1 101 ? -5.535 7.581 21.886 1.00 95.75 101 VAL A CA 1
ATOM 733 C C . VAL A 1 101 ? -6.016 8.745 21.011 1.00 95.75 101 VAL A C 1
ATOM 735 O O . VAL A 1 101 ? -6.114 9.880 21.479 1.00 95.75 101 VAL A O 1
ATOM 738 N N . GLU A 1 102 ? -6.273 8.511 19.724 1.00 95.75 102 GLU A N 1
ATOM 739 C CA . GLU A 1 102 ? -6.811 9.548 18.840 1.00 95.75 102 GLU A CA 1
ATOM 740 C C . GLU A 1 102 ? -8.301 9.814 19.102 1.00 95.75 102 GLU A C 1
ATOM 742 O O . GLU A 1 102 ? -8.714 10.968 19.012 1.00 95.75 102 GLU A O 1
ATOM 747 N N . LEU A 1 103 ? -9.084 8.793 19.467 1.00 93.62 103 LEU A N 1
ATOM 748 C CA . LEU A 1 103 ? -10.497 8.927 19.838 1.00 93.62 103 LEU A CA 1
ATOM 749 C C . LEU A 1 103 ? -10.671 9.709 21.143 1.00 93.62 103 LEU A C 1
ATOM 751 O O . LEU A 1 103 ? -11.456 10.654 21.171 1.00 93.62 103 LEU A O 1
ATOM 755 N N . ASP A 1 104 ? -9.874 9.409 22.169 1.00 94.56 104 ASP A N 1
ATOM 756 C CA . ASP A 1 104 ? -9.891 10.114 23.458 1.00 94.56 104 ASP A CA 1
ATOM 757 C C . ASP A 1 104 ? -9.624 11.621 23.298 1.00 94.56 104 ASP A C 1
ATOM 759 O O . ASP A 1 104 ? -10.102 12.449 24.073 1.00 94.56 104 ASP A O 1
ATOM 763 N N . ARG A 1 105 ? -8.868 11.998 22.260 1.00 93.19 105 ARG A N 1
ATOM 764 C CA . ARG A 1 105 ? -8.549 13.395 21.924 1.00 93.19 105 ARG A CA 1
ATOM 765 C C . ARG A 1 105 ? -9.583 14.068 21.024 1.00 93.19 105 ARG A C 1
ATOM 767 O O . ARG A 1 105 ? -9.539 15.289 20.889 1.00 93.19 105 ARG A O 1
ATOM 774 N N . ALA A 1 106 ? -10.441 13.306 20.350 1.00 89.62 106 ALA A N 1
ATOM 775 C CA . ALA A 1 106 ? -11.283 13.807 19.264 1.00 89.62 106 ALA A CA 1
ATOM 776 C C . ALA A 1 106 ? -12.583 14.473 19.729 1.00 89.62 106 ALA A C 1
ATOM 778 O O . ALA A 1 106 ? -13.274 15.084 18.914 1.00 89.62 106 ALA A O 1
ATOM 779 N N . GLY A 1 107 ? -12.920 14.383 21.018 1.00 86.62 107 GLY A N 1
ATOM 780 C CA . GLY A 1 107 ? -14.191 14.894 21.523 1.00 86.62 107 GLY A CA 1
ATOM 781 C C . GLY A 1 107 ? -15.368 14.260 20.777 1.00 86.62 107 GLY A C 1
ATOM 782 O O . GLY A 1 107 ? -15.457 13.041 20.667 1.00 86.62 107 GLY A O 1
ATOM 783 N N . ASP A 1 108 ? -16.263 15.086 20.240 1.00 90.56 108 ASP A N 1
ATOM 784 C CA . ASP A 1 108 ? -17.470 14.671 19.520 1.00 90.56 108 ASP A CA 1
ATOM 785 C C . ASP A 1 108 ? -17.259 14.442 18.011 1.00 90.56 108 ASP A C 1
ATOM 787 O O . ASP A 1 108 ? -18.138 13.893 17.341 1.00 90.56 108 ASP A O 1
ATOM 791 N N . ARG A 1 109 ? -16.119 14.863 17.440 1.00 90.75 109 ARG A N 1
ATOM 792 C CA . ARG A 1 109 ? -15.890 14.837 15.986 1.00 90.75 109 ARG A CA 1
ATOM 793 C C . ARG A 1 109 ? -14.470 14.425 15.621 1.00 90.75 109 ARG A C 1
ATOM 795 O O . ARG A 1 109 ? -13.496 15.085 15.960 1.00 90.75 109 ARG A O 1
ATOM 802 N N . LEU A 1 110 ? -14.366 13.398 14.779 1.00 93.06 110 LEU A N 1
ATOM 803 C CA . LEU A 1 110 ? -13.096 12.885 14.273 1.00 93.06 110 LEU A CA 1
ATOM 804 C C . LEU A 1 110 ? -13.058 12.883 12.741 1.00 93.06 110 LEU A C 1
ATOM 806 O O . LEU A 1 110 ? -13.915 12.291 12.087 1.00 93.06 110 LEU A O 1
ATOM 810 N N . ASP A 1 111 ? -12.003 13.457 12.159 1.00 94.69 111 ASP A N 1
ATOM 811 C CA . ASP A 1 111 ? -11.644 13.180 10.764 1.00 94.69 111 ASP A CA 1
ATOM 812 C C . ASP A 1 111 ? -10.948 11.813 10.680 1.00 94.69 111 ASP A C 1
ATOM 814 O O . ASP A 1 111 ? -9.737 11.693 10.889 1.00 94.69 111 ASP A O 1
ATOM 818 N N . VAL A 1 112 ? -11.724 10.772 10.364 1.00 95.31 112 VAL A N 1
ATOM 819 C CA . VAL A 1 112 ? -11.230 9.391 10.239 1.00 95.31 112 VAL A CA 1
ATOM 820 C C . VAL A 1 112 ? -10.080 9.292 9.239 1.00 95.31 112 VAL A C 1
ATOM 822 O O . VAL A 1 112 ? -9.117 8.566 9.483 1.00 95.31 112 VAL A O 1
ATOM 825 N N . MET A 1 113 ? -10.137 10.021 8.124 1.00 96.12 113 MET A N 1
ATOM 826 C CA . MET A 1 113 ? -9.124 9.906 7.080 1.00 96.12 113 MET A CA 1
ATOM 827 C C . MET A 1 113 ? -7.799 10.526 7.510 1.00 96.12 113 MET A C 1
ATOM 829 O O . MET A 1 113 ? -6.747 9.908 7.335 1.00 96.12 113 MET A O 1
ATOM 833 N N . ALA A 1 114 ? -7.840 11.745 8.047 1.00 94.25 114 ALA A N 1
ATOM 834 C CA . ALA A 1 114 ? -6.641 12.472 8.442 1.00 94.25 114 ALA A CA 1
ATOM 835 C C . ALA A 1 114 ? -6.019 11.925 9.732 1.00 94.25 114 ALA A C 1
ATOM 837 O O . ALA A 1 114 ? -4.796 11.838 9.829 1.00 94.25 114 ALA A O 1
ATOM 838 N N . ARG A 1 115 ? -6.844 11.556 10.719 1.00 95.25 115 ARG A N 1
ATOM 839 C CA . ARG A 1 115 ? -6.369 11.174 12.057 1.00 95.25 115 ARG A CA 1
ATOM 840 C C . ARG A 1 115 ? -6.078 9.686 12.190 1.00 95.25 115 ARG A C 1
ATOM 842 O O . ARG A 1 115 ? -5.118 9.333 12.867 1.00 95.25 115 ARG A O 1
ATOM 849 N N . LEU A 1 116 ? -6.863 8.829 11.531 1.00 96.81 116 LEU A N 1
ATOM 850 C CA . LEU A 1 116 ? -6.731 7.374 11.650 1.00 96.81 116 LEU A CA 1
ATOM 851 C C . LEU A 1 116 ? -6.165 6.744 10.378 1.00 96.81 116 LEU A C 1
ATOM 853 O O . LEU A 1 116 ? -5.039 6.252 10.380 1.00 96.81 116 LEU A O 1
ATOM 857 N N . ALA A 1 117 ? -6.927 6.776 9.286 1.00 97.12 117 ALA A N 1
ATOM 858 C CA . ALA A 1 117 ? -6.720 5.919 8.123 1.00 97.12 117 ALA A CA 1
ATOM 859 C C . ALA A 1 117 ? -5.352 6.121 7.455 1.00 97.12 117 ALA A C 1
ATOM 861 O O . ALA A 1 117 ? -4.692 5.146 7.104 1.00 97.12 117 ALA A O 1
ATOM 862 N N . ARG A 1 118 ? -4.904 7.376 7.307 1.00 96.50 118 ARG A N 1
ATOM 863 C CA . ARG A 1 118 ? -3.606 7.703 6.687 1.00 96.50 118 ARG A CA 1
ATOM 864 C C . ARG A 1 118 ? -2.418 7.636 7.644 1.00 96.50 118 ARG A C 1
ATOM 866 O O . ARG A 1 118 ? -1.282 7.655 7.184 1.00 96.50 118 ARG A O 1
ATOM 873 N N . ARG A 1 119 ? -2.662 7.588 8.956 1.00 97.50 119 ARG A N 1
ATOM 874 C CA . ARG A 1 119 ? -1.611 7.688 9.976 1.00 97.50 119 ARG A CA 1
ATOM 875 C C . ARG A 1 119 ? -1.353 6.364 10.672 1.00 97.50 119 ARG A C 1
ATOM 877 O O . ARG A 1 119 ? -0.242 5.852 10.605 1.00 97.50 119 ARG A O 1
ATOM 884 N N . VAL A 1 120 ? -2.374 5.807 11.320 1.00 98.31 120 VAL A N 1
ATOM 885 C CA . VAL A 1 120 ? -2.230 4.668 12.235 1.00 98.31 120 VAL A CA 1
ATOM 886 C C . VAL A 1 120 ? -1.616 3.443 11.546 1.00 98.31 120 VAL A C 1
ATOM 888 O O . VAL A 1 120 ? -0.634 2.927 12.079 1.00 98.31 120 VAL A O 1
ATOM 891 N N . PRO A 1 121 ? -2.085 2.988 10.363 1.00 98.06 121 PRO A N 1
ATOM 892 C CA . PRO A 1 121 ? -1.503 1.807 9.723 1.00 98.06 121 PRO A CA 1
ATOM 893 C C . PRO A 1 121 ? -0.032 1.993 9.338 1.00 98.06 121 PRO A C 1
ATOM 895 O O . PRO A 1 121 ? 0.779 1.091 9.541 1.00 98.06 121 PRO A O 1
ATOM 898 N N . VAL A 1 122 ? 0.318 3.170 8.808 1.00 98.25 122 VAL A N 1
ATOM 899 C CA . VAL A 1 122 ? 1.687 3.481 8.379 1.00 98.25 122 VAL A CA 1
ATOM 900 C C . VAL A 1 122 ? 2.614 3.584 9.583 1.00 98.25 122 VAL A C 1
ATOM 902 O O . VAL A 1 122 ? 3.693 3.006 9.555 1.00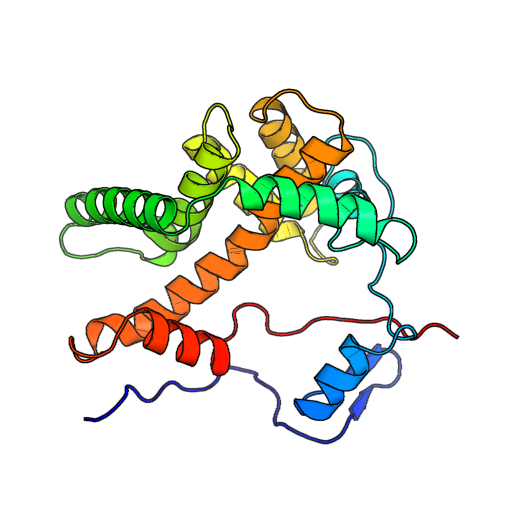 98.25 122 VAL A O 1
ATOM 905 N N . GLU A 1 123 ? 2.190 4.260 10.651 1.00 98.50 123 GLU A N 1
ATOM 906 C CA . GLU A 1 123 ? 2.979 4.404 11.877 1.00 98.50 123 GLU A CA 1
ATOM 907 C C . GLU A 1 123 ? 3.236 3.042 12.549 1.00 98.50 123 GLU A C 1
ATOM 909 O O . GLU A 1 123 ? 4.359 2.750 12.960 1.00 98.50 123 GLU A O 1
ATOM 914 N N . VAL A 1 124 ? 2.217 2.175 12.619 1.00 98.31 124 VAL A N 1
ATOM 915 C CA . VAL A 1 124 ? 2.356 0.809 13.154 1.00 98.31 124 VAL A CA 1
ATOM 916 C C . VAL A 1 124 ? 3.337 -0.003 12.313 1.00 98.31 124 VAL A C 1
ATOM 918 O O . VAL A 1 124 ? 4.273 -0.584 12.863 1.00 98.31 124 VAL A O 1
ATOM 921 N N . LEU A 1 125 ? 3.153 -0.030 10.989 1.00 97.88 125 LEU A N 1
ATOM 922 C CA . LEU A 1 125 ? 4.012 -0.805 10.096 1.00 97.88 125 LEU A CA 1
ATOM 923 C C . LEU A 1 125 ? 5.450 -0.261 10.074 1.00 97.88 125 LEU A C 1
ATOM 925 O O . LEU A 1 125 ? 6.393 -1.044 10.042 1.00 97.88 125 LEU A O 1
ATOM 929 N N . ALA A 1 126 ? 5.639 1.059 10.142 1.00 98.06 126 ALA A N 1
ATOM 930 C CA . ALA A 1 126 ? 6.959 1.687 10.192 1.00 98.06 126 ALA A CA 1
ATOM 931 C C . ALA A 1 126 ? 7.728 1.309 11.464 1.00 98.06 126 ALA A C 1
ATOM 933 O O . ALA A 1 126 ? 8.911 0.983 11.377 1.00 98.06 126 ALA A O 1
ATOM 934 N N . GLY A 1 127 ? 7.057 1.288 12.622 1.00 97.06 127 GLY A N 1
ATOM 935 C CA . GLY A 1 127 ? 7.665 0.837 13.877 1.00 97.06 127 GLY A CA 1
ATOM 936 C C . GLY A 1 127 ? 8.101 -0.623 13.816 1.00 97.06 127 GLY A C 1
ATOM 937 O O . GLY A 1 127 ? 9.220 -0.951 14.195 1.00 97.06 127 GLY A O 1
ATOM 938 N N . TRP A 1 128 ? 7.257 -1.483 13.248 1.00 96.44 128 TRP A N 1
ATOM 939 C CA . TRP A 1 128 ? 7.567 -2.899 13.053 1.00 96.44 128 TRP A CA 1
ATOM 940 C C . TRP A 1 128 ? 8.712 -3.157 12.071 1.00 96.44 128 TRP A C 1
ATOM 942 O O . TRP A 1 128 ? 9.519 -4.058 12.277 1.00 96.44 128 TRP A O 1
ATOM 952 N N . LEU A 1 129 ? 8.822 -2.346 11.019 1.00 95.38 129 LEU A N 1
ATOM 953 C CA . LEU A 1 129 ? 9.942 -2.407 10.077 1.00 95.38 129 LEU A CA 1
ATOM 954 C C . LEU A 1 129 ? 11.226 -1.751 10.622 1.00 95.38 129 LEU A C 1
ATOM 956 O O . LEU A 1 129 ? 12.246 -1.755 9.929 1.00 95.38 129 LEU A O 1
ATOM 960 N N . GLY A 1 130 ? 11.191 -1.217 11.848 1.00 96.38 130 GLY A N 1
ATOM 961 C CA . GLY A 1 130 ? 12.353 -0.704 12.570 1.00 96.38 130 GLY A CA 1
ATOM 962 C C . GLY A 1 130 ? 12.756 0.726 12.219 1.00 96.38 130 GLY A C 1
ATOM 963 O O . GLY A 1 130 ? 13.911 1.086 12.433 1.00 96.38 130 GLY A O 1
ATOM 964 N N . LEU A 1 131 ? 11.860 1.545 11.657 1.00 98.06 131 LEU A N 1
ATOM 965 C CA . LEU A 1 131 ? 12.182 2.953 11.404 1.00 98.06 131 LEU A CA 1
ATOM 966 C C . LEU A 1 131 ? 12.407 3.691 12.732 1.00 98.06 131 LEU A C 1
ATOM 968 O O . LEU A 1 131 ? 11.625 3.533 13.668 1.00 98.06 131 LEU A O 1
ATOM 972 N N . ALA A 1 132 ? 13.452 4.520 12.791 1.00 98.12 132 ALA A N 1
ATOM 973 C CA . ALA A 1 132 ? 13.869 5.226 14.006 1.00 98.12 132 ALA A CA 1
ATOM 974 C C . ALA A 1 132 ? 12.796 6.185 14.559 1.00 98.12 132 ALA A C 1
ATOM 976 O O . ALA A 1 132 ? 12.667 6.325 15.772 1.00 98.12 132 ALA A O 1
ATOM 977 N N . ASP A 1 133 ? 12.009 6.813 13.677 1.00 97.69 133 ASP A N 1
ATOM 978 C CA . ASP A 1 133 ? 10.856 7.646 14.040 1.00 97.69 133 ASP A CA 1
ATOM 979 C C . ASP A 1 133 ? 9.636 7.289 13.165 1.00 97.69 133 ASP A C 1
ATOM 981 O O . ASP A 1 133 ? 9.430 7.860 12.086 1.00 97.69 133 ASP A O 1
ATOM 985 N N . PRO A 1 134 ? 8.810 6.318 13.599 1.00 98.19 134 PRO A N 1
ATOM 986 C CA . PRO A 1 134 ? 7.645 5.871 12.839 1.00 98.19 134 PRO A CA 1
ATOM 987 C C . PRO A 1 134 ? 6.587 6.956 12.624 1.00 98.19 134 PRO A C 1
ATOM 989 O O . PRO A 1 134 ? 5.891 6.936 11.610 1.00 98.19 134 PRO A O 1
ATOM 992 N N . ALA A 1 135 ? 6.457 7.903 13.557 1.00 97.44 135 ALA A N 1
ATOM 993 C CA . ALA A 1 135 ? 5.480 8.980 13.455 1.00 97.44 135 ALA A CA 1
ATOM 994 C C . ALA A 1 135 ? 5.923 10.018 12.414 1.00 97.44 135 ALA A C 1
ATOM 996 O O . ALA A 1 135 ? 5.120 10.424 11.569 1.00 97.44 135 ALA A O 1
ATOM 997 N N . ALA A 1 136 ? 7.207 10.393 12.411 1.00 97.69 136 ALA A N 1
ATOM 998 C CA . ALA A 1 136 ? 7.770 11.284 11.398 1.00 97.69 136 ALA A CA 1
ATOM 999 C C . ALA A 1 136 ? 7.835 10.643 10.000 1.00 97.69 136 ALA A C 1
ATOM 1001 O O . ALA A 1 136 ? 7.814 11.359 8.995 1.00 97.69 136 ALA A O 1
ATOM 1002 N N . ALA A 1 137 ? 7.847 9.309 9.908 1.00 98.38 137 ALA A N 1
ATOM 1003 C CA . ALA A 1 137 ? 7.808 8.599 8.632 1.00 98.38 137 ALA A CA 1
ATOM 1004 C C . ALA A 1 137 ? 6.474 8.777 7.879 1.00 98.38 137 ALA A C 1
ATOM 1006 O O . ALA A 1 137 ? 6.468 8.801 6.648 1.00 98.38 137 ALA A O 1
ATOM 1007 N N . VAL A 1 138 ? 5.346 8.943 8.583 1.00 98.50 138 VAL A N 1
ATOM 1008 C CA . VAL A 1 138 ? 3.995 9.034 7.989 1.00 98.50 138 VAL A CA 1
ATOM 1009 C C . VAL A 1 138 ? 3.886 10.079 6.862 1.00 98.50 138 VAL A C 1
ATOM 1011 O O . VAL A 1 138 ? 3.503 9.705 5.748 1.00 98.50 138 VAL A O 1
ATOM 1014 N N . PRO A 1 139 ? 4.222 11.371 7.068 1.00 98.31 139 PRO A N 1
ATOM 1015 C CA . PRO A 1 139 ? 4.133 12.372 6.002 1.00 98.31 139 PRO A CA 1
ATOM 1016 C C . PRO A 1 139 ? 5.078 12.092 4.826 1.00 98.31 139 PRO A C 1
ATOM 1018 O O . PRO A 1 139 ? 4.744 12.426 3.686 1.00 98.31 139 PRO A O 1
ATOM 1021 N N . ALA A 1 140 ? 6.234 11.467 5.069 1.00 98.62 140 ALA A N 1
ATOM 1022 C CA . ALA A 1 140 ? 7.153 11.083 4.004 1.00 98.62 140 ALA A CA 1
ATOM 1023 C C . ALA A 1 140 ? 6.572 9.930 3.166 1.00 98.62 140 ALA A C 1
ATOM 1025 O O . ALA A 1 140 ? 6.520 10.035 1.942 1.00 98.62 140 ALA A O 1
ATOM 1026 N N . VAL A 1 141 ? 6.030 8.885 3.801 1.00 98.75 141 VAL A N 1
ATOM 1027 C CA . VAL A 1 141 ? 5.337 7.789 3.100 1.00 98.75 141 VAL A CA 1
ATOM 1028 C C . VAL A 1 141 ? 4.180 8.324 2.257 1.00 98.75 141 VAL A C 1
ATOM 1030 O O . VAL A 1 141 ? 4.081 7.969 1.084 1.00 98.75 141 VAL A O 1
ATOM 1033 N N . ALA A 1 142 ? 3.356 9.223 2.802 1.00 98.19 142 ALA A N 1
ATOM 1034 C CA . ALA A 1 142 ? 2.247 9.832 2.068 1.00 98.19 142 ALA A CA 1
ATOM 1035 C C . ALA A 1 142 ? 2.723 10.642 0.846 1.00 98.19 142 ALA A C 1
ATOM 1037 O O . ALA A 1 142 ? 2.113 10.579 -0.222 1.00 98.19 142 ALA A O 1
ATOM 1038 N N . ALA A 1 143 ? 3.836 11.374 0.966 1.00 98.38 143 ALA A N 1
ATOM 1039 C CA . ALA A 1 143 ? 4.418 12.110 -0.155 1.00 98.38 143 ALA A CA 1
ATOM 1040 C C . ALA A 1 143 ? 4.940 11.181 -1.265 1.00 98.38 143 ALA A C 1
ATOM 1042 O O . ALA A 1 143 ? 4.779 11.497 -2.444 1.00 98.38 143 ALA A O 1
ATOM 1043 N N . VAL A 1 144 ? 5.532 10.036 -0.905 1.00 98.50 144 VAL A N 1
ATOM 1044 C CA . VAL A 1 144 ? 5.947 9.021 -1.884 1.00 98.50 144 VAL A CA 1
ATOM 1045 C C . VAL A 1 144 ? 4.727 8.357 -2.524 1.00 98.50 144 VAL A C 1
ATOM 1047 O O . VAL A 1 144 ? 4.684 8.244 -3.747 1.00 98.50 144 VAL A O 1
ATOM 1050 N N . ALA A 1 145 ? 3.724 7.971 -1.727 1.00 97.31 145 ALA A N 1
ATOM 1051 C CA . ALA A 1 145 ? 2.485 7.338 -2.188 1.00 97.31 145 ALA A CA 1
ATOM 1052 C C . ALA A 1 145 ? 1.742 8.203 -3.220 1.00 97.31 145 ALA A C 1
ATOM 1054 O O . ALA A 1 145 ? 1.396 7.709 -4.294 1.00 97.31 145 ALA A O 1
ATOM 1055 N N . ALA A 1 146 ? 1.639 9.514 -2.971 1.00 96.44 146 ALA A N 1
ATOM 1056 C CA . ALA A 1 146 ? 1.016 10.478 -3.881 1.00 96.44 146 ALA A CA 1
ATOM 1057 C C . ALA A 1 146 ? 1.671 10.544 -5.272 1.00 96.44 146 ALA A C 1
ATOM 1059 O O . ALA A 1 146 ? 1.027 10.937 -6.244 1.00 96.44 146 ALA A O 1
ATOM 1060 N N . ALA A 1 147 ? 2.947 10.166 -5.379 1.00 96.88 147 ALA A N 1
ATOM 1061 C CA . ALA A 1 147 ? 3.668 10.100 -6.641 1.00 96.88 147 ALA A CA 1
ATOM 1062 C C . ALA A 1 147 ? 3.925 8.667 -7.108 1.00 96.88 147 ALA A C 1
ATOM 1064 O O . ALA A 1 147 ? 4.622 8.512 -8.102 1.00 96.88 147 ALA A O 1
ATOM 1065 N N . TYR A 1 148 ? 3.454 7.628 -6.408 1.00 92.88 148 TYR A N 1
ATOM 1066 C CA . TYR A 1 148 ? 3.957 6.259 -6.559 1.00 92.88 148 TYR A CA 1
ATOM 1067 C C . TYR A 1 148 ? 3.510 5.575 -7.850 1.00 92.88 148 TYR A C 1
ATOM 1069 O O . TYR A 1 148 ? 4.276 4.805 -8.439 1.00 92.88 148 TYR A O 1
ATOM 1077 N N . HIS A 1 149 ? 2.346 5.938 -8.386 1.00 86.81 149 HIS A N 1
ATOM 1078 C CA . HIS A 1 149 ? 1.906 5.538 -9.727 1.00 86.81 149 HIS A CA 1
ATOM 1079 C C . HIS A 1 149 ? 2.385 6.532 -10.800 1.00 86.81 149 HIS A C 1
ATOM 1081 O O . HIS A 1 149 ? 2.540 7.719 -10.502 1.00 86.81 149 HIS A O 1
ATOM 1087 N N . PRO A 1 150 ? 2.696 6.071 -12.028 1.00 83.75 150 PRO A N 1
ATOM 1088 C CA . PRO A 1 150 ? 3.140 6.958 -13.106 1.00 83.75 150 PRO A CA 1
ATOM 1089 C C . PRO A 1 150 ? 2.134 8.082 -13.402 1.00 83.75 150 PRO A C 1
ATOM 1091 O O . PRO A 1 150 ? 0.933 7.885 -13.237 1.00 83.75 150 PRO A O 1
ATOM 1094 N N . GLY A 1 151 ? 2.625 9.228 -13.886 1.00 87.31 151 GLY A N 1
ATOM 1095 C CA . GLY A 1 151 ? 1.791 10.372 -14.291 1.00 87.31 151 GLY A CA 1
ATOM 1096 C C . GLY A 1 151 ? 1.687 11.510 -13.271 1.00 87.31 151 GLY A C 1
ATOM 1097 O O . GLY A 1 151 ? 0.956 12.463 -13.507 1.00 87.31 151 GLY A O 1
ATOM 1098 N N . ALA A 1 152 ? 2.410 11.436 -12.150 1.00 93.31 152 ALA A N 1
ATOM 1099 C CA . ALA A 1 152 ? 2.471 12.531 -11.186 1.00 93.31 152 ALA A CA 1
ATOM 1100 C C . ALA A 1 152 ? 3.211 13.760 -11.748 1.00 93.31 152 ALA A C 1
ATOM 1102 O O . ALA A 1 152 ? 4.230 13.629 -12.427 1.00 93.31 152 ALA A O 1
ATOM 1103 N N . GLU A 1 153 ? 2.733 14.953 -11.393 1.00 96.50 153 GLU A N 1
ATOM 1104 C CA . GLU A 1 153 ? 3.344 16.227 -11.782 1.00 96.50 153 GLU A CA 1
ATOM 1105 C C . GLU A 1 153 ? 4.805 16.351 -11.301 1.00 96.50 153 GLU A C 1
ATOM 1107 O O . GLU A 1 153 ? 5.134 15.890 -10.197 1.00 96.50 153 GLU A O 1
ATOM 1112 N N . PRO A 1 154 ? 5.690 17.060 -12.034 1.00 96.56 154 PRO A N 1
ATOM 1113 C CA . PRO A 1 154 ? 7.106 17.182 -11.674 1.00 96.56 154 PRO A CA 1
ATOM 1114 C C . PRO A 1 154 ? 7.358 17.704 -10.253 1.00 96.56 154 PRO A C 1
ATOM 1116 O O . PRO A 1 154 ? 8.320 17.309 -9.596 1.00 96.56 154 PRO A O 1
ATOM 1119 N N . ALA A 1 155 ? 6.498 18.595 -9.749 1.00 97.62 155 ALA A N 1
ATOM 1120 C CA . ALA A 1 155 ? 6.608 19.113 -8.386 1.00 97.62 155 ALA A CA 1
ATOM 1121 C C . ALA A 1 155 ? 6.319 18.042 -7.317 1.00 97.62 155 ALA A C 1
ATOM 1123 O O . ALA A 1 155 ? 6.966 18.035 -6.268 1.00 97.62 155 ALA A O 1
ATOM 1124 N N . VAL A 1 156 ? 5.383 17.129 -7.595 1.00 97.94 156 VAL A N 1
ATOM 1125 C CA . VAL A 1 156 ? 5.028 16.012 -6.709 1.00 97.94 156 VAL A CA 1
ATOM 1126 C C . VAL A 1 156 ? 6.144 14.966 -6.728 1.00 97.94 156 VAL A C 1
ATOM 1128 O O . VAL A 1 156 ? 6.547 14.501 -5.666 1.00 97.94 156 VAL A O 1
ATOM 1131 N N . ILE A 1 157 ? 6.734 14.691 -7.898 1.00 97.56 157 ILE A N 1
ATOM 1132 C CA . ILE A 1 157 ? 7.911 13.814 -8.026 1.00 97.56 157 ILE A CA 1
ATOM 1133 C C . ILE A 1 157 ? 9.080 14.339 -7.184 1.00 97.56 157 ILE A C 1
ATOM 1135 O O . ILE A 1 157 ? 9.597 13.608 -6.346 1.00 97.56 157 ILE A O 1
ATOM 1139 N N . ARG A 1 158 ? 9.434 15.629 -7.300 1.00 98.06 158 ARG A N 1
ATOM 1140 C CA . ARG A 1 158 ? 10.507 16.227 -6.477 1.00 98.06 158 ARG A CA 1
ATOM 1141 C C . ARG A 1 158 ? 10.232 16.133 -4.974 1.00 98.06 158 ARG A C 1
ATOM 1143 O O . ARG A 1 158 ? 11.161 16.046 -4.174 1.00 98.06 158 ARG A O 1
ATOM 1150 N N . ARG A 1 159 ? 8.960 16.203 -4.566 1.00 98.38 159 ARG A N 1
ATOM 1151 C CA . ARG A 1 159 ? 8.567 16.018 -3.163 1.00 98.38 159 ARG A CA 1
ATOM 1152 C C . ARG A 1 159 ? 8.766 14.570 -2.723 1.00 98.38 159 ARG A C 1
ATOM 1154 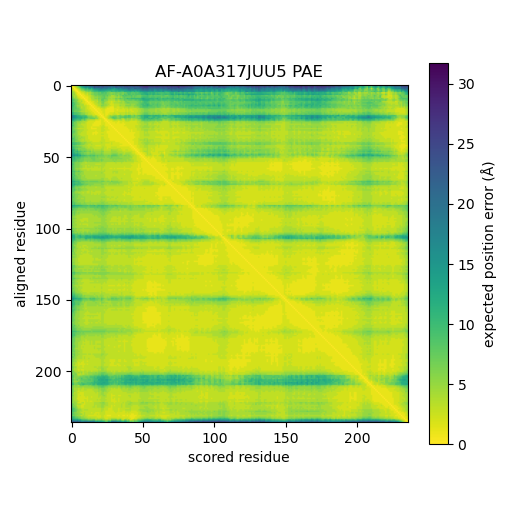O O . ARG A 1 159 ? 9.275 14.353 -1.629 1.00 98.38 159 ARG A O 1
ATOM 1161 N N . ALA A 1 160 ? 8.384 13.619 -3.569 1.00 98.50 160 ALA A N 1
ATOM 1162 C CA . ALA A 1 160 ? 8.576 12.201 -3.322 1.00 98.50 160 ALA A CA 1
ATOM 1163 C C . ALA A 1 160 ? 10.062 11.828 -3.249 1.00 98.50 160 ALA A C 1
ATOM 1165 O O . ALA A 1 160 ? 10.428 11.084 -2.351 1.00 98.50 160 ALA A O 1
ATOM 1166 N N . ASP A 1 161 ? 10.926 12.392 -4.099 1.00 98.56 161 ASP A N 1
ATOM 1167 C CA . ASP A 1 161 ? 12.376 12.157 -4.030 1.00 98.56 161 ASP A CA 1
ATOM 1168 C C . ASP A 1 161 ? 12.943 12.536 -2.653 1.00 98.56 161 ASP A C 1
ATOM 1170 O O . ASP A 1 161 ? 13.531 11.701 -1.972 1.00 98.56 161 ASP A O 1
ATOM 1174 N N . ARG A 1 162 ? 12.657 13.751 -2.166 1.00 98.62 162 ARG A N 1
ATOM 1175 C CA . ARG A 1 162 ? 13.068 14.174 -0.811 1.00 98.62 162 ARG A CA 1
ATOM 1176 C C . ARG A 1 162 ? 12.491 13.287 0.294 1.00 98.62 162 ARG A C 1
ATOM 1178 O O . ARG A 1 162 ? 13.119 13.077 1.331 1.00 98.62 162 ARG A O 1
ATOM 1185 N N . ALA A 1 163 ? 11.274 12.789 0.096 1.00 98.75 163 ALA A N 1
ATOM 1186 C CA . ALA A 1 163 ? 10.636 11.895 1.049 1.00 98.75 163 ALA A CA 1
ATOM 1187 C C . ALA A 1 163 ? 11.292 10.504 1.066 1.00 98.75 163 ALA A C 1
ATOM 1189 O O . ALA A 1 163 ? 11.452 9.939 2.143 1.00 98.75 163 ALA A O 1
ATOM 1190 N N . VAL A 1 164 ? 11.738 9.976 -0.080 1.00 98.75 164 VAL A N 1
ATOM 1191 C CA . VAL A 1 164 ? 12.526 8.734 -0.136 1.00 98.75 164 VAL A CA 1
ATOM 1192 C C . VAL A 1 164 ? 13.852 8.902 0.609 1.00 98.75 164 VAL A C 1
ATOM 1194 O O . VAL A 1 164 ? 14.193 8.039 1.414 1.00 98.75 164 VAL A O 1
ATOM 1197 N N . GLU A 1 165 ? 14.564 10.016 0.417 1.00 98.38 165 GLU A N 1
ATOM 1198 C CA . GLU A 1 165 ? 15.797 10.314 1.168 1.00 98.38 165 GLU A CA 1
ATOM 1199 C C . GLU A 1 165 ? 15.544 10.367 2.684 1.00 98.38 165 GLU A C 1
ATOM 1201 O O . GLU A 1 165 ? 16.287 9.774 3.465 1.00 98.38 165 GLU A O 1
ATOM 1206 N N . THR A 1 166 ? 14.449 11.011 3.099 1.00 98.50 166 THR A N 1
ATOM 1207 C CA . THR A 1 166 ? 14.036 11.084 4.511 1.00 98.50 166 THR A CA 1
ATOM 1208 C C . THR A 1 166 ? 13.763 9.695 5.090 1.00 98.50 166 THR A C 1
ATOM 1210 O O . THR A 1 166 ? 14.246 9.361 6.170 1.00 98.50 166 THR A O 1
ATOM 1213 N N . LEU A 1 167 ? 13.019 8.859 4.363 1.00 98.69 167 LEU A N 1
ATOM 1214 C CA . LEU A 1 167 ? 12.702 7.497 4.791 1.00 98.69 167 LEU A CA 1
ATOM 1215 C C . LEU A 1 167 ? 13.945 6.610 4.873 1.00 98.69 167 LEU A C 1
ATOM 1217 O O . LEU A 1 167 ? 14.043 5.791 5.783 1.00 98.69 167 LEU A O 1
ATOM 1221 N N . LEU A 1 168 ? 14.903 6.780 3.960 1.00 98.38 168 LEU A N 1
ATOM 1222 C CA . LEU A 1 168 ? 16.182 6.074 4.020 1.00 98.38 168 LEU A CA 1
ATOM 1223 C C . LEU A 1 168 ? 16.997 6.455 5.253 1.00 98.38 168 LEU A C 1
ATOM 1225 O O . LEU A 1 168 ? 17.589 5.574 5.866 1.00 98.38 168 LEU A O 1
ATOM 1229 N N . ALA A 1 169 ? 17.000 7.732 5.640 1.00 98.12 169 ALA A N 1
ATOM 1230 C CA . ALA A 1 169 ? 17.688 8.184 6.848 1.00 98.12 169 ALA A CA 1
ATOM 1231 C C . ALA A 1 169 ? 17.068 7.616 8.140 1.00 98.12 169 ALA A C 1
ATOM 1233 O O . ALA A 1 169 ? 17.767 7.457 9.136 1.00 98.12 169 ALA A O 1
ATOM 1234 N N . MET A 1 170 ? 15.767 7.302 8.125 1.00 98.50 170 MET A N 1
ATOM 1235 C CA . MET A 1 170 ? 15.060 6.679 9.251 1.00 98.50 170 MET A CA 1
ATOM 1236 C C . MET A 1 170 ? 15.158 5.150 9.260 1.00 98.50 170 MET A C 1
ATOM 1238 O O . MET A 1 170 ? 14.892 4.535 10.291 1.00 98.50 170 MET A O 1
ATOM 1242 N N . ALA A 1 171 ? 15.459 4.526 8.121 1.00 98.06 171 ALA A N 1
ATOM 1243 C CA . ALA A 1 171 ? 15.446 3.077 7.981 1.00 98.06 171 ALA A CA 1
ATOM 1244 C C . ALA A 1 171 ? 16.674 2.426 8.647 1.00 98.06 171 ALA A C 1
ATOM 1246 O O . ALA A 1 171 ? 17.764 3.001 8.637 1.00 98.06 171 ALA A O 1
ATOM 1247 N N . PRO A 1 172 ? 16.543 1.187 9.158 1.00 96.69 172 PRO A N 1
ATOM 1248 C CA . PRO A 1 172 ? 17.696 0.410 9.595 1.00 96.69 172 PRO A CA 1
ATOM 1249 C C . PRO A 1 172 ? 18.737 0.264 8.474 1.00 96.69 172 PRO A C 1
ATOM 1251 O O . PRO A 1 172 ? 18.344 0.044 7.320 1.00 96.69 172 PRO A O 1
ATOM 1254 N N . PRO A 1 173 ? 20.047 0.293 8.791 1.00 96.25 173 PRO A N 1
ATOM 1255 C CA . PRO A 1 173 ? 21.094 0.018 7.816 1.00 96.25 173 PRO A CA 1
ATOM 1256 C C . PRO A 1 173 ? 20.859 -1.319 7.110 1.00 96.25 173 PRO A C 1
ATOM 1258 O O . PRO A 1 173 ? 20.686 -2.360 7.745 1.00 96.25 173 PRO A O 1
ATOM 1261 N N . ALA A 1 174 ? 20.837 -1.288 5.782 1.00 96.88 174 ALA A N 1
ATOM 1262 C CA . ALA A 1 174 ? 20.633 -2.463 4.951 1.00 96.88 174 ALA A CA 1
ATOM 1263 C C . ALA A 1 174 ? 21.208 -2.226 3.547 1.00 96.88 174 ALA A C 1
ATOM 1265 O O . ALA A 1 174 ? 21.337 -1.074 3.121 1.00 96.88 174 ALA A O 1
ATOM 1266 N N . PRO A 1 175 ? 21.501 -3.297 2.788 1.00 97.31 175 PRO A N 1
ATOM 1267 C CA . PRO A 1 175 ? 21.742 -3.192 1.355 1.00 97.31 175 PRO A CA 1
ATOM 1268 C C . PRO A 1 175 ? 20.621 -2.404 0.650 1.00 97.31 175 PRO A C 1
ATOM 1270 O O . PRO A 1 175 ? 19.451 -2.568 1.020 1.00 97.31 175 PRO A O 1
ATOM 1273 N N . PRO A 1 176 ? 20.930 -1.598 -0.386 1.00 96.12 176 PRO A N 1
ATOM 1274 C CA . PRO A 1 176 ? 19.951 -0.722 -1.035 1.00 96.12 176 PRO A CA 1
ATOM 1275 C C . PRO A 1 176 ? 18.666 -1.432 -1.475 1.00 96.12 176 PRO A C 1
ATOM 1277 O O . PRO A 1 176 ? 17.571 -0.909 -1.286 1.00 96.12 176 PRO A O 1
ATOM 1280 N N . GLU A 1 177 ? 18.774 -2.647 -2.009 1.00 96.56 177 GLU A N 1
ATOM 1281 C CA . GLU A 1 177 ? 17.614 -3.418 -2.463 1.00 96.56 177 GLU A CA 1
ATOM 1282 C C . GLU A 1 177 ? 16.703 -3.873 -1.315 1.00 96.56 177 GLU A C 1
ATOM 1284 O O . GLU A 1 177 ? 15.475 -3.844 -1.444 1.00 96.56 177 GLU A O 1
ATOM 1289 N N . ILE A 1 178 ? 17.287 -4.209 -0.162 1.00 97.88 178 ILE A N 1
ATOM 1290 C CA . ILE A 1 178 ? 16.533 -4.543 1.050 1.00 97.88 178 ILE A CA 1
ATOM 1291 C C . ILE A 1 178 ? 15.822 -3.301 1.588 1.00 97.88 178 ILE A C 1
ATOM 1293 O O . ILE A 1 178 ? 14.627 -3.362 1.890 1.00 97.88 178 ILE A O 1
ATOM 1297 N N . ALA A 1 179 ? 16.523 -2.166 1.654 1.00 97.81 179 ALA A N 1
ATOM 1298 C CA . ALA A 1 179 ? 15.936 -0.898 2.073 1.00 97.81 179 ALA A CA 1
ATOM 1299 C C . ALA A 1 179 ? 14.762 -0.499 1.161 1.00 97.81 179 ALA A C 1
ATOM 1301 O O . ALA A 1 179 ? 13.665 -0.228 1.649 1.00 97.81 179 ALA A O 1
ATOM 1302 N N . ALA A 1 180 ? 14.948 -0.554 -0.161 1.00 98.00 180 ALA A N 1
ATOM 1303 C CA . ALA A 1 180 ? 13.907 -0.230 -1.131 1.00 98.00 180 ALA A CA 1
ATOM 1304 C C . ALA A 1 180 ? 12.661 -1.112 -0.977 1.00 98.00 180 ALA A C 1
ATOM 1306 O O . ALA A 1 180 ? 11.549 -0.591 -0.950 1.00 98.00 180 ALA A O 1
ATOM 1307 N N . ASN A 1 181 ? 12.814 -2.435 -0.840 1.00 98.06 181 ASN A N 1
ATOM 1308 C CA . ASN A 1 181 ? 11.667 -3.337 -0.702 1.00 98.06 181 ASN A CA 1
ATOM 1309 C C . ASN A 1 181 ? 10.916 -3.133 0.625 1.00 98.06 181 ASN A C 1
ATOM 1311 O O . ASN A 1 181 ? 9.686 -3.156 0.619 1.00 98.06 181 ASN A O 1
ATOM 1315 N N . ARG A 1 182 ? 11.609 -2.829 1.732 1.00 97.44 182 ARG A N 1
ATOM 1316 C CA . ARG A 1 182 ? 10.965 -2.469 3.011 1.00 97.44 182 ARG A CA 1
ATOM 1317 C C . ARG A 1 182 ? 10.194 -1.151 2.924 1.00 97.44 182 ARG A C 1
ATOM 1319 O O . ARG A 1 182 ? 9.030 -1.103 3.314 1.00 97.44 182 ARG A O 1
ATOM 1326 N N . LEU A 1 183 ? 10.793 -0.104 2.350 1.00 98.31 183 LEU A N 1
ATOM 1327 C CA . LEU A 1 183 ? 10.090 1.163 2.105 1.00 98.31 183 LEU A CA 1
ATOM 1328 C C . LEU A 1 183 ? 8.915 0.975 1.135 1.00 98.31 183 LEU A C 1
ATOM 1330 O O . LEU A 1 183 ? 7.849 1.561 1.312 1.00 98.31 183 LEU A O 1
ATOM 1334 N N . GLY A 1 184 ? 9.082 0.094 0.150 1.00 97.88 184 GLY A N 1
ATOM 1335 C CA . GLY A 1 184 ? 8.032 -0.329 -0.763 1.00 97.88 184 GLY A CA 1
ATOM 1336 C C . GLY A 1 184 ? 6.812 -0.903 -0.044 1.00 97.88 184 GLY A C 1
ATOM 1337 O O . GLY A 1 184 ? 5.700 -0.607 -0.469 1.00 97.88 184 GLY A O 1
ATOM 1338 N N . LEU A 1 185 ? 6.979 -1.669 1.039 1.00 97.56 185 LEU A N 1
ATOM 1339 C CA . LEU A 1 185 ? 5.852 -2.181 1.831 1.00 97.56 185 LEU A CA 1
ATOM 1340 C C . LEU A 1 185 ? 5.038 -1.039 2.457 1.00 97.56 185 LEU A C 1
ATOM 1342 O O . LEU A 1 185 ? 3.815 -1.036 2.335 1.00 97.56 185 LEU A O 1
ATOM 1346 N N . LEU A 1 186 ? 5.703 -0.041 3.050 1.00 98.06 186 LEU A N 1
ATOM 1347 C CA . LEU A 1 186 ? 5.038 1.129 3.643 1.00 98.06 186 LEU A CA 1
ATOM 1348 C C . LEU A 1 186 ? 4.223 1.903 2.607 1.00 98.06 186 LEU A C 1
ATOM 1350 O O . LEU A 1 186 ? 3.042 2.181 2.814 1.00 98.06 186 LEU A O 1
ATOM 1354 N N . VAL A 1 187 ? 4.843 2.217 1.469 1.00 98.00 187 VAL A N 1
ATOM 1355 C CA . VAL A 1 187 ? 4.212 3.007 0.406 1.00 98.00 187 VAL A CA 1
ATOM 1356 C C . VAL A 1 187 ? 3.034 2.260 -0.217 1.00 98.00 187 VAL A C 1
ATOM 1358 O O . VAL A 1 187 ? 1.981 2.848 -0.450 1.00 98.00 187 VAL A O 1
ATOM 1361 N N . GLN A 1 188 ? 3.181 0.955 -0.456 1.00 95.94 188 GLN A N 1
ATOM 1362 C CA . GLN A 1 188 ? 2.113 0.135 -1.028 1.00 95.94 188 GLN A CA 1
ATOM 1363 C C . GLN A 1 188 ? 0.944 -0.071 -0.061 1.00 95.94 188 GLN A C 1
ATOM 1365 O O . GLN A 1 188 ? -0.197 -0.159 -0.516 1.00 95.94 188 GLN A O 1
ATOM 1370 N N . ALA A 1 189 ? 1.213 -0.137 1.245 1.00 95.88 189 ALA A N 1
ATOM 1371 C CA . ALA A 1 189 ? 0.185 -0.266 2.269 1.00 95.88 189 ALA A CA 1
ATOM 1372 C C . ALA A 1 189 ? -0.558 1.052 2.536 1.00 95.88 189 ALA A C 1
ATOM 1374 O O . ALA A 1 189 ? -1.742 0.995 2.859 1.00 95.88 189 ALA A O 1
ATOM 1375 N N . CYS A 1 190 ? 0.102 2.208 2.387 1.00 97.56 190 CYS A N 1
ATOM 1376 C CA . CYS A 1 190 ? -0.410 3.535 2.755 1.00 97.56 190 CYS A CA 1
ATOM 1377 C C . CYS A 1 190 ? -1.823 3.819 2.218 1.00 97.56 190 CYS A C 1
ATOM 1379 O O . CYS A 1 190 ? -2.800 3.738 2.964 1.00 97.56 190 CYS A O 1
ATOM 1381 N N . ASP A 1 191 ? -1.954 4.110 0.922 1.00 95.94 191 ASP A N 1
ATOM 1382 C CA . ASP A 1 191 ? -3.244 4.519 0.352 1.00 95.94 191 ASP A CA 1
ATOM 1383 C C . ASP A 1 191 ? -4.230 3.352 0.245 1.00 95.94 191 ASP A C 1
ATOM 1385 O O . ASP A 1 191 ? -5.438 3.550 0.377 1.00 95.94 191 ASP A O 1
ATOM 1389 N N . ALA A 1 192 ? -3.730 2.125 0.064 1.00 95.88 192 ALA A N 1
ATOM 1390 C CA . ALA A 1 192 ? -4.574 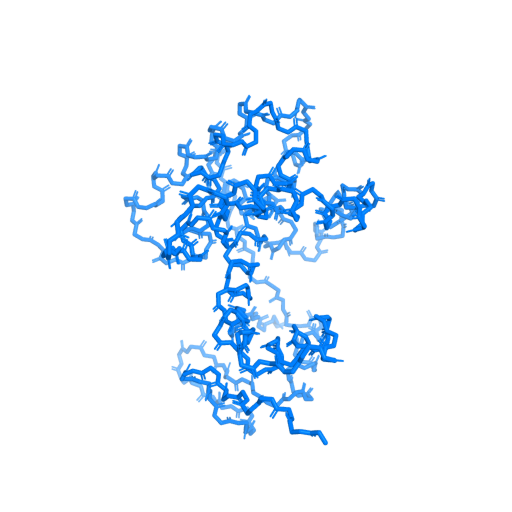0.937 -0.013 1.00 95.88 192 ALA A CA 1
ATOM 1391 C C . ALA A 1 192 ? -5.314 0.685 1.312 1.00 95.88 192 ALA A C 1
ATOM 1393 O O . ALA A 1 192 ? -6.532 0.507 1.329 1.00 95.88 192 ALA A O 1
ATOM 1394 N N . THR A 1 193 ? -4.591 0.730 2.432 1.00 97.00 193 THR A N 1
ATOM 1395 C CA . THR A 1 193 ? -5.167 0.497 3.763 1.00 97.00 193 THR A CA 1
ATOM 1396 C C . THR A 1 193 ? -5.997 1.694 4.213 1.00 97.00 193 THR A C 1
ATOM 1398 O O . THR A 1 193 ? -7.093 1.513 4.741 1.00 97.00 193 THR A O 1
ATOM 1401 N N . ALA A 1 194 ? -5.532 2.921 3.946 1.00 97.44 194 ALA A N 1
ATOM 1402 C CA . ALA A 1 194 ? -6.296 4.126 4.249 1.00 97.44 194 ALA A CA 1
ATOM 1403 C C . ALA A 1 194 ? -7.632 4.165 3.487 1.00 97.44 194 ALA A C 1
ATOM 1405 O O . ALA A 1 194 ? -8.662 4.513 4.062 1.00 97.44 194 ALA A O 1
ATOM 1406 N N . GLY A 1 195 ? -7.629 3.773 2.208 1.00 95.62 195 GLY A N 1
ATOM 1407 C CA . GLY A 1 195 ? -8.834 3.670 1.387 1.00 95.62 195 GLY A CA 1
ATOM 1408 C C . GLY A 1 195 ? -9.824 2.634 1.919 1.00 95.62 195 GLY A C 1
ATOM 1409 O O . GLY A 1 195 ? -11.014 2.930 2.004 1.00 95.62 195 GLY A O 1
ATOM 1410 N N . LEU A 1 196 ? -9.336 1.462 2.344 1.00 96.44 196 LEU A N 1
ATOM 1411 C CA . LEU A 1 196 ? -10.169 0.426 2.962 1.00 96.44 196 LEU A CA 1
ATOM 1412 C C . LEU A 1 196 ? -10.814 0.916 4.267 1.00 96.44 196 LEU A C 1
ATOM 1414 O O . LEU A 1 196 ? -12.025 0.788 4.434 1.00 96.44 196 LEU A O 1
ATOM 1418 N N . ILE A 1 197 ? -10.030 1.519 5.168 1.0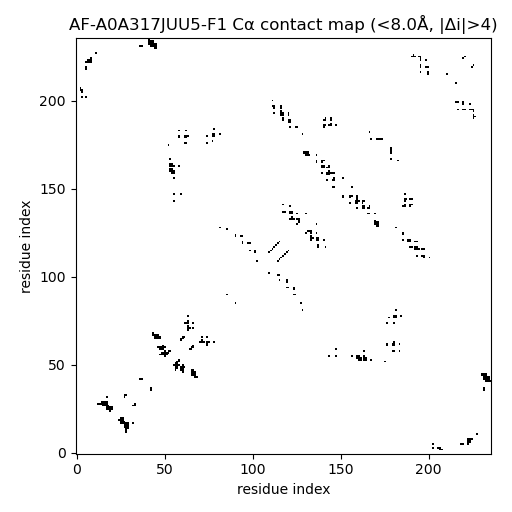0 96.00 197 ILE A N 1
ATOM 1419 C CA . ILE A 1 197 ? -10.538 2.069 6.436 1.00 96.00 197 ILE A CA 1
ATOM 1420 C C . ILE A 1 197 ? -11.569 3.166 6.166 1.00 96.00 197 ILE A C 1
ATOM 1422 O O . ILE A 1 197 ? -12.649 3.154 6.751 1.00 96.00 197 ILE A O 1
ATOM 1426 N N . GLY A 1 198 ? -11.264 4.095 5.257 1.00 94.56 198 GLY A N 1
ATOM 1427 C CA . GLY A 1 198 ? -12.170 5.181 4.891 1.00 94.56 198 GLY A CA 1
ATOM 1428 C C . GLY A 1 198 ? -13.493 4.695 4.306 1.00 94.56 198 GLY A C 1
ATOM 1429 O O . GLY A 1 198 ? -14.545 5.248 4.621 1.00 94.56 198 GLY A O 1
ATOM 1430 N N . ALA A 1 199 ? -13.455 3.652 3.474 1.00 93.12 199 ALA A N 1
ATOM 1431 C CA . ALA A 1 199 ? -14.657 3.035 2.927 1.00 93.12 199 ALA A CA 1
ATOM 1432 C C . ALA A 1 199 ? -15.461 2.307 4.016 1.00 93.12 199 ALA A C 1
ATOM 1434 O O . ALA A 1 199 ? -16.666 2.526 4.126 1.00 93.12 199 ALA A O 1
ATOM 1435 N N . ALA A 1 200 ? -14.803 1.514 4.865 1.00 93.69 200 ALA A N 1
ATOM 1436 C CA . ALA A 1 200 ? -15.451 0.772 5.945 1.00 93.69 200 ALA A CA 1
ATOM 1437 C C . ALA A 1 200 ? -16.079 1.689 7.009 1.00 93.69 200 ALA A C 1
ATOM 1439 O O . ALA A 1 200 ? -17.175 1.413 7.496 1.00 93.69 200 ALA A O 1
ATOM 1440 N N . ALA A 1 201 ? -15.440 2.819 7.322 1.00 92.50 201 ALA A N 1
ATOM 1441 C CA . ALA A 1 201 ? -15.930 3.784 8.306 1.00 92.50 201 ALA A CA 1
ATOM 1442 C C . ALA A 1 201 ? -17.297 4.394 7.946 1.00 92.50 201 ALA A C 1
A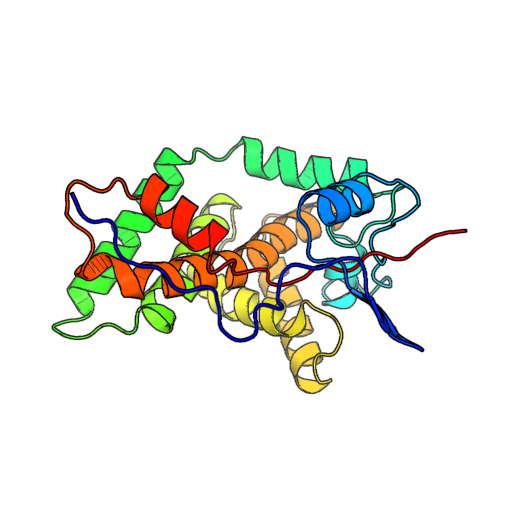TOM 1444 O O . ALA A 1 201 ? -18.016 4.845 8.832 1.00 92.50 201 ALA A O 1
ATOM 1445 N N . ARG A 1 202 ? -17.696 4.369 6.667 1.00 89.06 202 ARG A N 1
ATOM 1446 C CA . ARG A 1 202 ? -19.040 4.798 6.233 1.00 89.06 202 ARG A CA 1
ATOM 1447 C C . ARG A 1 202 ? -20.145 3.863 6.718 1.00 89.06 202 ARG A C 1
ATOM 1449 O O . ARG A 1 202 ? -21.292 4.282 6.812 1.00 89.06 202 ARG A O 1
ATOM 1456 N N . TYR A 1 203 ? -19.798 2.610 6.999 1.00 88.88 203 TYR A N 1
ATOM 1457 C CA . TYR A 1 203 ? -20.744 1.555 7.350 1.00 88.88 203 TYR A CA 1
ATOM 1458 C C . TYR A 1 203 ? -20.646 1.146 8.818 1.00 88.88 203 TYR A C 1
ATOM 1460 O O . TYR A 1 203 ? -21.624 0.649 9.361 1.00 88.88 203 TYR A O 1
ATOM 1468 N N . VAL A 1 204 ? -19.503 1.384 9.473 1.00 85.94 204 VAL A N 1
ATOM 1469 C CA . VAL A 1 204 ? -19.232 0.879 10.829 1.00 85.94 204 VAL A CA 1
ATOM 1470 C C . VAL A 1 204 ? -20.254 1.342 11.872 1.00 85.94 204 VAL A C 1
ATOM 1472 O O . VAL A 1 204 ? -20.669 0.539 12.693 1.00 85.94 204 VAL A O 1
ATOM 1475 N N . LEU A 1 205 ? -20.720 2.596 11.809 1.00 81.88 205 LEU A N 1
ATOM 1476 C CA . LEU A 1 205 ? -21.686 3.134 12.780 1.00 81.88 205 LEU A CA 1
ATOM 1477 C C . LEU A 1 205 ? -23.100 2.560 12.610 1.00 81.88 205 LEU A C 1
ATOM 1479 O O . LEU A 1 205 ? -23.883 2.573 13.553 1.00 81.88 205 LEU A O 1
ATOM 1483 N N . ALA A 1 206 ? -23.436 2.093 11.406 1.00 83.81 206 ALA A N 1
ATOM 1484 C CA . ALA A 1 206 ? -24.741 1.516 11.087 1.00 83.81 206 ALA A CA 1
ATOM 1485 C C . ALA A 1 206 ? -24.720 -0.022 11.068 1.00 83.81 206 ALA A C 1
ATOM 1487 O O . ALA A 1 206 ? -25.774 -0.651 10.958 1.00 83.81 206 ALA A O 1
ATOM 1488 N N . ALA A 1 207 ? -23.535 -0.634 11.130 1.00 82.75 207 ALA A N 1
ATOM 1489 C CA . ALA A 1 207 ? -23.384 -2.078 11.141 1.00 82.75 207 ALA A CA 1
ATOM 1490 C C . ALA A 1 207 ? -23.873 -2.644 12.488 1.00 82.75 207 ALA A C 1
ATOM 1492 O O . ALA A 1 207 ? -23.524 -2.102 13.538 1.00 82.75 207 ALA A O 1
ATOM 1493 N N . PRO A 1 208 ? -24.659 -3.737 12.493 1.00 83.88 208 PRO A N 1
ATOM 1494 C CA . PRO A 1 208 ? -25.004 -4.425 13.731 1.00 83.88 208 PRO A CA 1
ATOM 1495 C C . PRO A 1 208 ? -23.742 -4.902 14.460 1.00 83.88 208 PRO A C 1
ATOM 1497 O O . PRO A 1 208 ? -22.847 -5.450 13.823 1.00 83.88 208 PRO A O 1
ATOM 1500 N N . GLU A 1 209 ? -23.708 -4.782 15.788 1.00 83.69 209 GLU A N 1
ATOM 1501 C CA . GLU A 1 209 ? -22.567 -5.199 16.626 1.00 83.69 209 GLU A CA 1
ATOM 1502 C C . GLU A 1 209 ? -22.166 -6.671 16.417 1.00 83.69 209 GLU A C 1
ATOM 1504 O O . GLU A 1 209 ? -20.999 -7.033 16.515 1.00 83.69 209 GLU A O 1
ATOM 1509 N N . ALA A 1 210 ? -23.131 -7.520 16.054 1.00 86.56 210 ALA A N 1
ATOM 1510 C CA . ALA A 1 210 ? -22.904 -8.931 15.761 1.00 86.56 210 ALA A CA 1
ATOM 1511 C C . ALA A 1 210 ? -22.129 -9.195 14.453 1.00 86.56 210 ALA A C 1
ATOM 1513 O O . ALA A 1 210 ? -21.746 -10.339 14.218 1.00 86.56 210 ALA A O 1
ATOM 1514 N N . VAL A 1 211 ? -21.930 -8.194 13.585 1.00 86.75 211 VAL A N 1
ATOM 1515 C CA . VAL A 1 211 ? -21.166 -8.348 12.338 1.00 86.75 211 VAL A CA 1
ATOM 1516 C C . VAL A 1 211 ? -19.668 -8.357 12.654 1.00 86.75 211 VAL A C 1
ATOM 1518 O O . VAL A 1 211 ? -19.137 -7.335 13.095 1.00 86.75 211 VAL A O 1
ATOM 1521 N N . PRO A 1 212 ? -18.943 -9.459 12.387 1.00 90.56 212 PRO A N 1
ATOM 1522 C CA . PRO A 1 212 ? -17.505 -9.491 12.599 1.00 90.56 212 PRO A CA 1
ATOM 1523 C C . PRO A 1 212 ? -16.789 -8.480 11.698 1.00 90.56 212 PRO A C 1
ATOM 1525 O O . PRO A 1 212 ? -17.033 -8.412 10.491 1.00 90.56 212 PRO A O 1
ATOM 1528 N N . THR A 1 213 ? -15.831 -7.736 12.258 1.00 89.50 213 THR A N 1
ATOM 1529 C CA . THR A 1 213 ? -15.001 -6.788 11.495 1.00 89.50 213 THR A CA 1
ATOM 1530 C C . THR A 1 213 ? -14.372 -7.401 10.233 1.00 89.50 213 THR A C 1
ATOM 1532 O O . THR A 1 213 ? -14.398 -6.734 9.198 1.00 89.50 213 THR A O 1
ATOM 1535 N N . PRO A 1 214 ? -13.824 -8.639 10.247 1.00 92.00 214 PRO A N 1
ATOM 1536 C CA . PRO A 1 214 ? -13.287 -9.259 9.034 1.00 92.00 214 PRO A CA 1
ATOM 1537 C C . PRO A 1 214 ? -14.318 -9.409 7.912 1.00 92.00 214 PRO A C 1
ATOM 1539 O O . PRO A 1 214 ? -13.975 -9.188 6.753 1.00 92.00 214 PRO A O 1
ATOM 1542 N N . ASP A 1 215 ? -15.571 -9.712 8.248 1.00 92.69 215 ASP A N 1
ATOM 1543 C CA . ASP A 1 215 ? -16.631 -9.920 7.261 1.00 92.69 215 ASP A CA 1
ATOM 1544 C C . ASP A 1 215 ? -17.063 -8.588 6.641 1.00 92.69 215 ASP A C 1
ATOM 1546 O O . ASP A 1 215 ? -17.202 -8.483 5.420 1.00 92.69 215 ASP A O 1
ATOM 1550 N N . LEU A 1 216 ? -17.189 -7.533 7.459 1.00 92.12 216 LEU A N 1
ATOM 1551 C CA . LEU A 1 216 ? -17.421 -6.174 6.961 1.00 92.12 216 LEU A CA 1
ATOM 1552 C C . LEU A 1 216 ? -16.294 -5.738 6.017 1.00 92.12 216 LEU A C 1
ATOM 1554 O O . LEU A 1 216 ? -16.558 -5.243 4.923 1.00 92.12 216 LEU A O 1
ATOM 1558 N N . LEU A 1 217 ? -15.034 -5.927 6.421 1.00 93.56 217 LEU A N 1
ATOM 1559 C CA . LEU A 1 217 ? -13.882 -5.566 5.596 1.00 93.56 217 LEU A CA 1
ATOM 1560 C C . LEU A 1 217 ? -13.814 -6.393 4.308 1.00 93.56 217 LEU A C 1
ATOM 1562 O O . LEU A 1 217 ? -13.465 -5.841 3.266 1.00 93.56 217 LEU A O 1
ATOM 1566 N N . GLY A 1 218 ? -14.168 -7.680 4.354 1.00 94.44 218 GLY A N 1
ATOM 1567 C CA . GLY A 1 218 ? -14.256 -8.542 3.175 1.00 94.44 218 GLY A CA 1
ATOM 1568 C C . GLY A 1 218 ? -15.283 -8.031 2.166 1.00 94.44 218 GLY A C 1
ATOM 1569 O O . GLY A 1 218 ? -14.990 -7.936 0.973 1.00 94.44 218 GLY A O 1
ATOM 1570 N N . GLU A 1 219 ? -16.451 -7.608 2.643 1.00 93.44 219 GLU A N 1
ATOM 1571 C CA . GLU A 1 219 ? -17.499 -7.065 1.781 1.00 93.44 219 GLU A CA 1
ATOM 1572 C C . GLU A 1 219 ? -17.139 -5.678 1.223 1.00 93.44 219 GLU A C 1
ATOM 1574 O O . GLU A 1 219 ? -17.349 -5.404 0.037 1.00 93.44 219 GLU A O 1
ATOM 1579 N N . VAL A 1 220 ? -16.506 -4.820 2.033 1.00 93.94 220 VAL A N 1
ATOM 1580 C CA . VAL A 1 220 ? -15.952 -3.539 1.565 1.00 93.94 220 VAL A CA 1
ATOM 1581 C C . VAL A 1 220 ? -14.865 -3.771 0.515 1.00 93.94 220 VAL A C 1
ATOM 1583 O O . VAL A 1 220 ? -14.871 -3.092 -0.504 1.00 93.94 220 VAL A O 1
ATOM 1586 N N . LEU A 1 221 ? -13.963 -4.739 0.696 1.00 94.38 221 LEU A N 1
ATOM 1587 C CA . LEU A 1 221 ? -12.953 -5.086 -0.312 1.00 94.38 221 LEU A CA 1
ATOM 1588 C C . LEU A 1 221 ? -13.585 -5.568 -1.620 1.00 94.38 221 LEU A C 1
ATOM 1590 O O . LEU A 1 221 ? -13.079 -5.246 -2.694 1.00 94.38 221 LEU A O 1
ATOM 1594 N N . ARG A 1 222 ? -14.685 -6.321 -1.539 1.00 92.00 222 ARG A N 1
ATOM 1595 C CA . ARG A 1 222 ? -15.391 -6.854 -2.707 1.00 92.00 222 ARG A CA 1
ATOM 1596 C C . ARG A 1 222 ? -16.089 -5.762 -3.519 1.00 92.00 222 ARG A C 1
ATOM 1598 O O . ARG A 1 222 ? -16.081 -5.822 -4.745 1.00 92.00 222 ARG A O 1
ATOM 1605 N N . LEU A 1 223 ? -16.715 -4.794 -2.850 1.00 90.69 223 LEU A N 1
ATOM 1606 C CA . LEU A 1 223 ? -17.584 -3.796 -3.490 1.00 90.69 223 LEU A CA 1
ATOM 1607 C C . LEU A 1 223 ? -16.922 -2.427 -3.663 1.00 90.69 223 LEU A C 1
ATOM 1609 O O . LEU A 1 223 ? -17.195 -1.716 -4.627 1.00 90.69 223 LEU A O 1
ATOM 1613 N N . TYR A 1 224 ? -16.024 -2.065 -2.757 1.00 91.00 224 TYR A N 1
ATOM 1614 C CA . TYR A 1 224 ? -15.298 -0.802 -2.750 1.00 91.00 224 TYR A CA 1
ATOM 1615 C C . TYR A 1 224 ? -13.784 -1.054 -2.597 1.00 91.00 224 TYR A C 1
ATOM 1617 O O . TYR A 1 224 ? -13.168 -0.632 -1.612 1.00 91.00 224 TYR A O 1
ATOM 1625 N N . PRO A 1 225 ? -13.144 -1.757 -3.555 1.00 91.44 225 PRO A N 1
ATOM 1626 C CA . PRO A 1 225 ? -11.721 -2.048 -3.464 1.00 91.44 225 PRO A CA 1
ATOM 1627 C C . PRO A 1 225 ? -10.892 -0.755 -3.551 1.00 91.44 225 PRO A C 1
ATOM 1629 O O . PRO A 1 225 ? -11.108 0.061 -4.453 1.00 91.44 225 PRO A O 1
ATOM 1632 N N . PRO A 1 226 ? -9.885 -0.560 -2.677 1.00 92.06 226 PRO A N 1
ATOM 1633 C CA . PRO A 1 226 ? -9.024 0.621 -2.734 1.00 92.06 226 PRO A CA 1
ATOM 1634 C C . PRO A 1 226 ? -8.125 0.631 -3.983 1.00 92.06 226 PRO A C 1
ATOM 1636 O O . PRO A 1 226 ? -7.759 1.693 -4.485 1.00 92.06 226 PRO A O 1
ATOM 1639 N N . VAL A 1 227 ? -7.795 -0.545 -4.528 1.00 90.25 227 VAL A N 1
ATOM 1640 C CA . VAL A 1 227 ? -7.119 -0.685 -5.823 1.00 90.25 227 VAL A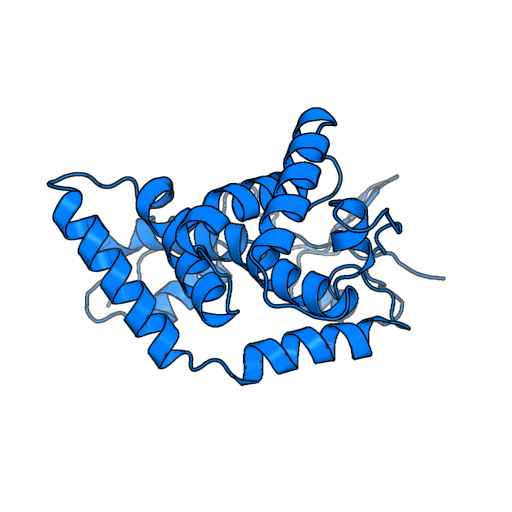 CA 1
ATOM 1641 C C . VAL A 1 227 ? -8.171 -0.970 -6.889 1.00 90.25 227 VAL A C 1
ATOM 1643 O O . VAL A 1 227 ? -8.632 -2.098 -7.025 1.00 90.25 227 VAL A O 1
ATOM 1646 N N . ARG A 1 228 ? -8.543 0.063 -7.651 1.00 89.69 228 ARG A N 1
ATOM 1647 C CA . ARG A 1 228 ? -9.623 -0.028 -8.651 1.00 89.69 228 ARG A CA 1
ATOM 1648 C C . ARG A 1 228 ? -9.206 -0.672 -9.974 1.00 89.69 228 ARG A C 1
ATOM 1650 O O . ARG A 1 228 ? -10.050 -1.198 -10.687 1.00 89.69 228 ARG A O 1
ATOM 1657 N N . ALA A 1 229 ? -7.920 -0.616 -10.317 1.00 90.31 229 ALA A N 1
ATOM 1658 C CA . ALA A 1 229 ? -7.396 -1.183 -11.555 1.00 90.31 229 ALA A CA 1
ATOM 1659 C C . ALA A 1 229 ? -5.901 -1.511 -11.440 1.00 90.31 229 ALA A C 1
ATOM 1661 O O . ALA A 1 229 ? -5.159 -0.906 -10.662 1.00 90.31 229 ALA A O 1
ATOM 1662 N N . THR A 1 230 ? -5.449 -2.449 -12.268 1.00 91.75 230 THR A N 1
ATOM 1663 C CA . THR A 1 230 ? -4.033 -2.742 -12.509 1.00 91.75 230 THR A CA 1
ATOM 1664 C C . THR A 1 230 ? -3.803 -2.892 -14.009 1.00 91.75 230 THR A C 1
ATOM 1666 O O . THR A 1 230 ? -4.747 -3.116 -14.763 1.00 91.75 230 THR A O 1
ATOM 1669 N N . ARG A 1 231 ? -2.553 -2.752 -14.452 1.00 91.88 231 ARG A N 1
ATOM 1670 C CA . ARG A 1 231 ? -2.173 -2.846 -15.865 1.00 91.88 231 ARG A CA 1
ATOM 1671 C C . ARG A 1 231 ? -1.195 -3.995 -16.076 1.00 91.88 231 ARG A C 1
ATOM 1673 O O . ARG A 1 231 ? -0.345 -4.253 -15.220 1.00 91.88 231 ARG A O 1
ATOM 1680 N N . ARG A 1 232 ? -1.303 -4.647 -17.230 1.00 93.94 232 ARG A N 1
ATOM 1681 C CA . ARG A 1 232 ? -0.305 -5.565 -17.787 1.00 93.94 232 ARG A CA 1
ATOM 1682 C C . ARG A 1 232 ? 0.086 -5.115 -19.192 1.00 93.94 232 ARG A C 1
ATOM 1684 O O . ARG A 1 232 ? -0.657 -4.367 -19.829 1.00 93.94 232 ARG A O 1
ATOM 1691 N N . LEU A 1 233 ? 1.264 -5.531 -19.638 1.00 92.88 233 LEU A N 1
ATOM 1692 C CA . LEU A 1 233 ? 1.726 -5.393 -21.014 1.00 92.88 233 LEU A CA 1
ATOM 1693 C C . LEU A 1 233 ? 1.713 -6.777 -21.651 1.00 92.88 233 LEU A C 1
ATOM 1695 O O . LEU A 1 233 ? 2.312 -7.700 -21.107 1.00 92.88 233 LEU A O 1
ATOM 1699 N N . ALA A 1 234 ? 1.029 -6.906 -22.785 1.00 91.81 234 ALA A N 1
ATOM 1700 C CA . ALA A 1 234 ? 1.132 -8.105 -23.599 1.00 91.81 234 ALA A CA 1
ATOM 1701 C C . ALA A 1 234 ? 2.532 -8.142 -24.227 1.00 91.81 234 ALA A C 1
ATOM 1703 O O . ALA A 1 234 ? 2.908 -7.220 -24.953 1.00 91.81 234 ALA A O 1
ATOM 1704 N N . THR A 1 235 ? 3.305 -9.171 -23.911 1.00 85.69 235 THR A N 1
ATOM 1705 C CA . THR A 1 235 ? 4.594 -9.458 -24.534 1.00 85.69 235 THR A CA 1
ATOM 1706 C C . THR A 1 235 ? 4.368 -10.420 -25.692 1.00 85.69 235 THR A C 1
ATOM 1708 O O . THR A 1 235 ? 3.601 -11.377 -25.561 1.00 85.69 235 THR A O 1
ATOM 1711 N N . VAL A 1 236 ? 5.008 -10.125 -26.821 1.00 66.00 236 VAL A N 1
ATOM 1712 C CA . VAL A 1 236 ? 5.035 -10.994 -28.005 1.00 66.00 236 VAL A CA 1
ATOM 1713 C C . VAL A 1 236 ? 5.910 -12.218 -27.785 1.00 66.00 236 VAL A C 1
ATOM 1715 O O . VAL A 1 236 ? 6.899 -12.097 -27.028 1.00 66.00 236 VAL A O 1
#

Foldseek 3Di:
DDFPDAAFDPPQDDADPWDADPPPGIDHRDPVVVVVLVPDLLFWAAAQADDDQLFLSPLRNQALNRDTPVCNVVNVVLLVVLCVPDDPVVLVVQLVVQVVVLVVVQPPDDPCLPRRLQQSNQLSLCVSQPFQHSRVLSVLLVLSLQPNDPDDDPVSRVSNSVSSNVRLVRGDDDDSSSSSHSSVVSNVCRQQRSQLSVSLVVCVVVGPPPDDPVNSSVVCCVRPGSCSDGGTDRHD

InterPro domains:
  IPR036396 Cytochrome P450 superfamily [G3DSA:1.10.630.10] (14-236)
  IPR036396 Cytochrome P450 superfamily [SSF48264] (22-235)

Sequence (236 aa):
MSWPLIAPAPDTPPCGPPVSHPGTGWSVTRHTDVCAVLADPRCAVPSAPEGRPGTLAWLRGTVSRFSGPDRHADRRAIGVAALAGLDPAELRAAAARRTEVELDRAGDRLDVMARLARRVPVEVLAGWLGLADPAAAVPAVAAVAAAYHPGAEPAVIRRADRAVETLLAMAPPAPPEIAANRLGLLVQACDATAGLIGAAARYVLAAPEAVPTPDLLGEVLRLYPPVRATRRLATV

Nearest PDB structures (foldseek):
  7ao7-assembly3_C  TM=6.825E-01  e=2.622E-02  Polaromonas sp.
  1wiy-assembly1_A-2  TM=5.534E-01  e=3.737E-01  Thermus thermophilus
  6rw6-assembly1_B  TM=2.310E-01  e=7.327E+00  Photorhabdus luminescens

pLDDT: mean 93.59, std 5.94, range [54.69, 98.75]

Organism: NCBI:txid1450148

Radius of gyration: 19.22 Å; Cα contacts (8 Å, |Δi|>4): 297; chains: 1; bounding box: 52×35×53 Å